Protein AF-A0A9E4NI29-F1 (afdb_monomer_lite)

Organism: NCBI:txid2792791

pLDDT: mean 93.08, std 8.43, range [46.38, 98.69]

Foldseek 3Di:
DADDQPLLCQLFDPGDDPLNVVLVVLPVVVPPDDPFLVLLSVLLSPQFLQFLCNVVSLVQSLLSLLVVGHDARSHDDDPPDDDPLLLLLVLLLVLLVCVLVVHQLVPSQGDNDPDGSSVLLVLLPDDDPLLSVLSVLLSLLSQLPNVPPVSVVPPSSDRDALFWDDDVRDTDGDPAGPPVCVVPRVSSLCQLLQWQFEDFVRHTAIARLSVLSNQLDSRGSCNVVSSSQSSNSSSVNRYDPHGHDGRLGPLLPRPCLVVLVQLLVQLCCLLVVDDDPDHHDVVSNVSSPHDDSSSSSSSSSSSVSSVSSSPPDPVSNVVNSNRDDPVSD

Radius of gyration: 21.68 Å; chains: 1; bounding box: 48×47×64 Å

Secondary structure (DSSP, 8-state):
--PPPPGGGTTT-SS--HHHHHHHHHHHHHPSPPHHHHHHHHHHHT--TTBTTHHHHHHHHHHHHHHT--SSTTTPPPTTPPPHHHHHHHHHHHHHHHHHTT--GGG---EETTEEHHHHHHTT-S--HHHHHHHHHHHHHHHHHTTTTGGGG-GGG----SSEEE-SS-EEE--S--GGGGGGHHHHHHHHT-EEEEEETTEEEEEEHHHHHHT--TTBTTHHHHHHHHHHHHTT--S-SS----SSTTGGG-TTHHHHHHHHHHHHHHHH----SS---HHHHHHH-S--HHHHHHHHHHHHHHHHHHS--HHHHHHHT----GGG-

Structure (mmCIF, N/CA/C/O backbone):
data_AF-A0A9E4NI29-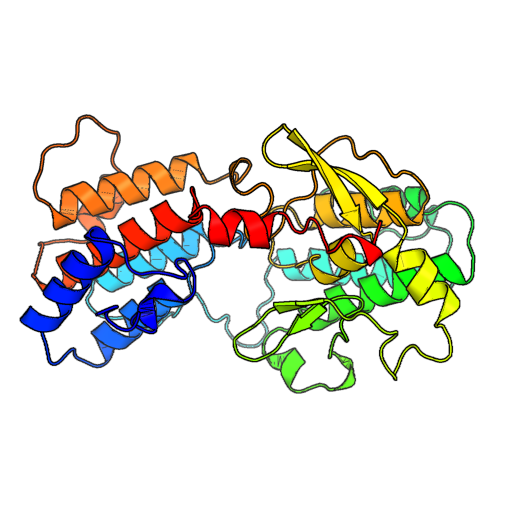F1
#
_entry.id   AF-A0A9E4NI29-F1
#
loop_
_atom_site.group_PDB
_atom_site.id
_atom_site.type_symbol
_atom_site.label_atom_id
_atom_site.label_alt_id
_atom_site.label_comp_id
_atom_site.label_asym_id
_atom_site.label_entity_id
_atom_site.label_seq_id
_atom_site.pdbx_PDB_ins_code
_atom_site.Cartn_x
_atom_site.Cartn_y
_atom_site.Cartn_z
_atom_site.occupancy
_atom_site.B_iso_or_equiv
_atom_site.auth_seq_id
_atom_site.auth_comp_id
_atom_site.auth_asym_id
_atom_site.auth_atom_id
_atom_site.pdbx_PDB_model_num
ATOM 1 N N . MET A 1 1 ? -17.760 -26.739 13.103 1.00 46.38 1 MET A N 1
ATOM 2 C CA . MET A 1 1 ? -18.452 -25.701 12.311 1.00 46.38 1 MET A CA 1
ATOM 3 C C . MET A 1 1 ? -17.567 -24.472 12.308 1.00 46.38 1 MET A C 1
ATOM 5 O O . MET A 1 1 ? -17.256 -23.981 13.384 1.00 46.38 1 MET A O 1
ATOM 9 N N . THR A 1 2 ? -17.091 -24.036 11.147 1.00 52.06 2 THR A N 1
ATOM 10 C CA . THR A 1 2 ? -16.365 -22.770 11.008 1.00 52.06 2 THR A CA 1
ATOM 11 C C . THR A 1 2 ? -17.380 -21.633 11.091 1.00 52.06 2 THR A C 1
ATOM 13 O O . THR A 1 2 ? -18.299 -21.549 10.280 1.00 52.06 2 THR A O 1
ATOM 16 N N . THR A 1 3 ? -17.279 -20.792 12.116 1.00 65.94 3 THR A N 1
ATOM 17 C CA . THR A 1 3 ? -18.053 -19.548 12.180 1.00 65.94 3 THR A CA 1
ATOM 18 C C . THR A 1 3 ? -17.617 -18.647 11.031 1.00 65.94 3 THR A C 1
ATOM 20 O O . THR A 1 3 ? -16.421 -18.428 10.844 1.00 65.94 3 THR A O 1
ATOM 23 N N . SER A 1 4 ? -18.574 -18.153 10.244 1.00 79.44 4 SER A N 1
ATOM 24 C CA . SER A 1 4 ? -18.277 -17.241 9.137 1.00 79.44 4 SER A CA 1
ATOM 25 C C . SER A 1 4 ? -17.560 -15.991 9.659 1.00 79.44 4 SER A C 1
ATOM 27 O O . SER A 1 4 ? -18.019 -15.364 10.617 1.00 79.44 4 SER A O 1
ATOM 29 N N . ARG A 1 5 ? -16.425 -15.640 9.043 1.00 85.00 5 ARG A N 1
ATOM 30 C CA . ARG A 1 5 ? -15.643 -14.444 9.378 1.00 85.00 5 ARG A CA 1
ATOM 31 C C . ARG A 1 5 ? -16.495 -13.202 9.118 1.00 85.00 5 ARG A C 1
ATOM 33 O O . ARG A 1 5 ? -16.914 -12.975 7.984 1.00 85.00 5 ARG A O 1
ATOM 40 N N . ARG A 1 6 ? -16.693 -12.352 10.132 1.00 91.06 6 ARG A N 1
ATOM 41 C CA . ARG A 1 6 ? -17.339 -11.044 9.930 1.00 91.06 6 ARG A CA 1
ATOM 42 C C . ARG A 1 6 ? -16.538 -10.204 8.936 1.00 91.06 6 ARG A C 1
ATOM 44 O O . ARG A 1 6 ? -15.305 -10.225 8.941 1.00 91.06 6 ARG A O 1
ATOM 51 N N . ILE A 1 7 ? -17.238 -9.411 8.120 1.00 91.38 7 ILE A N 1
ATOM 52 C CA . ILE A 1 7 ? -16.628 -8.523 7.109 1.00 91.38 7 ILE A CA 1
ATOM 53 C C . ILE A 1 7 ? -15.594 -7.560 7.713 1.00 91.38 7 ILE A C 1
ATOM 55 O O . ILE A 1 7 ? -14.657 -7.134 7.042 1.00 91.38 7 ILE A O 1
ATOM 59 N N . TRP A 1 8 ? -15.718 -7.288 9.009 1.00 93.62 8 TRP A N 1
ATOM 60 C CA . TRP A 1 8 ? -14.858 -6.410 9.783 1.00 93.62 8 TRP A CA 1
ATOM 61 C C . TRP A 1 8 ? -13.370 -6.777 9.832 1.00 93.62 8 TRP A C 1
ATOM 63 O O . TRP A 1 8 ? -12.555 -5.921 10.183 1.00 93.62 8 TRP A O 1
ATOM 73 N N . TRP A 1 9 ? -13.027 -8.026 9.513 1.00 95.56 9 TRP A N 1
ATOM 74 C CA . TRP A 1 9 ? -11.663 -8.560 9.577 1.00 95.56 9 TRP A CA 1
ATOM 75 C C . TRP A 1 9 ? -11.009 -8.731 8.201 1.00 95.56 9 TRP A C 1
ATOM 77 O O . TRP A 1 9 ? -9.879 -9.210 8.110 1.00 95.56 9 TRP A O 1
ATOM 87 N N . ARG A 1 10 ? -11.701 -8.336 7.122 1.00 91.00 10 ARG A N 1
ATOM 88 C CA . ARG A 1 10 ? -11.270 -8.569 5.732 1.00 91.00 10 ARG A CA 1
ATOM 89 C C . ARG A 1 10 ? -9.883 -8.016 5.395 1.00 91.00 10 ARG A C 1
ATOM 91 O O . ARG A 1 10 ? -9.215 -8.582 4.544 1.00 91.00 10 ARG A O 1
ATOM 98 N N . ASN A 1 11 ? -9.451 -6.945 6.061 1.00 92.19 11 ASN A N 1
ATOM 99 C CA . ASN A 1 11 ? -8.165 -6.294 5.811 1.00 92.19 11 ASN A CA 1
ATOM 100 C C . ASN A 1 11 ? -6.970 -6.956 6.512 1.00 92.19 11 ASN A C 1
ATOM 102 O O . ASN A 1 11 ? -5.838 -6.555 6.262 1.00 92.19 11 ASN A O 1
ATOM 106 N N . CYS A 1 12 ? -7.187 -7.899 7.434 1.00 92.94 12 CYS A N 1
ATOM 107 C CA . CYS A 1 12 ? -6.094 -8.404 8.274 1.00 92.94 12 CYS A CA 1
ATOM 108 C C . CYS A 1 12 ? -6.171 -9.887 8.661 1.00 92.94 12 CYS A C 1
ATOM 110 O O . CYS A 1 12 ? -5.218 -10.395 9.249 1.00 92.94 12 CYS A O 1
ATOM 112 N N . ALA A 1 13 ? -7.250 -10.603 8.340 1.00 93.31 13 ALA A N 1
ATOM 113 C CA . ALA A 1 13 ? -7.353 -12.035 8.616 1.00 93.31 13 ALA A CA 1
ATOM 114 C C . ALA A 1 13 ? -8.173 -12.748 7.545 1.00 93.31 13 ALA A C 1
ATOM 116 O O . ALA A 1 13 ? -9.257 -12.278 7.218 1.00 93.31 13 ALA A O 1
ATOM 117 N N . LEU A 1 14 ? -7.725 -13.908 7.058 1.00 89.44 14 LEU A N 1
ATOM 118 C CA . LEU A 1 14 ? -8.537 -14.792 6.203 1.00 89.44 14 LEU A CA 1
ATOM 119 C C . LEU A 1 14 ? -9.407 -15.754 7.020 1.00 89.44 14 LEU A C 1
ATOM 121 O O . LEU A 1 14 ? -10.499 -16.114 6.589 1.00 89.44 14 LEU A O 1
ATOM 125 N N . GLN A 1 15 ? -8.958 -16.111 8.223 1.00 91.62 15 GLN A N 1
ATOM 126 C CA . GLN A 1 15 ? -9.634 -17.036 9.131 1.00 91.62 15 GLN A CA 1
ATOM 127 C C . GLN A 1 15 ? -9.868 -16.394 10.503 1.00 91.62 15 GLN A C 1
ATOM 129 O O . GLN A 1 15 ? -9.139 -15.493 10.917 1.00 91.62 15 GLN A O 1
ATOM 134 N N . THR A 1 16 ? -10.890 -16.856 11.224 1.00 92.62 16 THR A N 1
ATOM 135 C CA . THR A 1 16 ? -11.171 -16.416 12.599 1.00 92.62 16 THR A CA 1
ATOM 136 C C . THR A 1 16 ? -10.360 -17.232 13.600 1.00 92.62 16 THR A C 1
ATOM 138 O O . THR A 1 16 ? -10.529 -18.450 13.670 1.00 92.62 16 THR A O 1
ATOM 141 N N . ASP A 1 17 ? -9.537 -16.570 14.412 1.00 94.88 17 ASP A N 1
ATOM 142 C CA . ASP A 1 17 ? -8.910 -17.181 15.587 1.00 94.88 17 ASP A CA 1
ATOM 143 C C . ASP A 1 17 ? -9.759 -16.985 16.860 1.00 94.88 17 ASP A C 1
ATOM 145 O O . ASP A 1 17 ? -10.797 -16.317 16.852 1.00 94.88 17 ASP A O 1
ATOM 149 N N . SER A 1 18 ? -9.332 -17.588 17.973 1.00 96.44 18 SER A N 1
ATOM 150 C CA . SER A 1 18 ? -10.055 -17.514 19.251 1.00 96.44 18 SER A CA 1
ATOM 151 C C . SER A 1 18 ? -10.163 -16.091 19.811 1.00 96.44 18 SER A C 1
ATOM 153 O O . SER A 1 18 ? -11.136 -15.767 20.493 1.00 96.44 18 SER A O 1
ATOM 155 N N . GLU A 1 19 ? -9.195 -15.225 19.512 1.00 96.88 19 GLU A N 1
ATOM 156 C CA . GLU A 1 19 ? -9.210 -13.828 19.935 1.00 96.88 19 GLU A CA 1
ATOM 157 C C . GLU A 1 19 ? -10.223 -13.019 19.118 1.00 96.88 19 GLU A C 1
ATOM 159 O O . GLU A 1 19 ? -10.999 -12.264 19.699 1.00 96.88 19 GLU A O 1
ATOM 164 N N . ILE A 1 20 ? -10.286 -13.232 17.798 1.00 97.38 20 ILE A N 1
ATOM 165 C CA . ILE A 1 20 ? -11.317 -12.658 16.924 1.00 97.38 20 ILE A CA 1
ATOM 166 C C . ILE A 1 20 ? -12.713 -13.067 17.407 1.00 97.38 20 ILE A C 1
ATOM 168 O O . ILE A 1 20 ? -13.566 -12.202 17.574 1.00 97.38 20 ILE A O 1
ATOM 172 N N . ILE A 1 21 ? -12.930 -14.350 17.717 1.00 96.94 21 ILE A N 1
ATOM 173 C CA . ILE A 1 21 ? -14.218 -14.843 18.240 1.00 96.94 21 ILE A CA 1
ATOM 174 C C . ILE A 1 21 ? -14.584 -14.146 19.560 1.00 96.94 21 ILE A C 1
ATOM 176 O O . ILE A 1 21 ? -15.736 -13.771 19.773 1.00 96.94 21 ILE A O 1
ATOM 180 N N . SER A 1 22 ? -13.607 -13.935 20.447 1.00 97.25 22 SER A N 1
ATOM 181 C CA . SER A 1 22 ? -13.822 -13.220 21.711 1.00 97.25 22 SER A CA 1
ATOM 182 C C . SER A 1 22 ? -14.231 -11.758 21.489 1.00 97.25 22 SER A C 1
ATOM 184 O O . SER A 1 22 ? -15.161 -11.272 22.141 1.00 97.25 22 SER A O 1
ATOM 186 N N . ILE A 1 23 ? -13.576 -11.069 20.546 1.00 97.62 23 ILE A N 1
ATOM 187 C CA . ILE A 1 23 ? -13.885 -9.679 20.176 1.00 97.62 23 ILE A CA 1
ATOM 188 C C . ILE A 1 23 ? -15.263 -9.587 19.510 1.00 97.62 23 ILE A C 1
ATOM 190 O O . ILE A 1 23 ? -16.043 -8.704 19.864 1.00 97.62 23 ILE A O 1
ATOM 194 N N . ASP A 1 24 ? -15.604 -10.511 18.614 1.00 97.25 24 ASP A N 1
ATOM 195 C CA . ASP A 1 24 ? -16.935 -10.601 18.002 1.00 97.25 24 ASP A CA 1
ATOM 196 C C . ASP A 1 24 ? -18.016 -10.828 19.077 1.00 97.25 24 ASP A C 1
ATOM 198 O O . ASP A 1 24 ? -19.060 -10.179 19.069 1.00 97.25 24 ASP A O 1
ATOM 202 N N . GLY A 1 25 ? -17.729 -11.640 20.099 1.00 97.06 25 GLY A N 1
ATOM 203 C CA . GLY A 1 25 ? -18.610 -11.793 21.258 1.00 97.06 25 GLY A CA 1
ATOM 204 C C . GLY A 1 25 ? -18.764 -10.519 22.105 1.00 97.06 25 GLY A C 1
ATOM 205 O O . GLY A 1 25 ? -19.753 -10.380 22.826 1.00 97.06 25 GLY A O 1
ATOM 206 N N . MET A 1 26 ? -17.817 -9.570 22.055 1.00 98.00 26 MET A N 1
ATOM 207 C CA . MET A 1 26 ? -18.010 -8.243 22.659 1.00 98.00 26 MET A CA 1
ATOM 208 C C . MET A 1 26 ? -19.024 -7.412 21.870 1.00 98.00 26 MET A C 1
ATOM 210 O O . MET A 1 26 ? -19.820 -6.727 22.507 1.00 98.00 26 MET A O 1
ATOM 214 N N . GLU A 1 27 ? -19.010 -7.493 20.534 1.00 96.88 27 GLU A N 1
ATOM 215 C CA . GLU A 1 27 ? -19.993 -6.842 19.654 1.00 96.88 27 GLU A CA 1
ATOM 216 C C . GLU A 1 27 ? -21.407 -7.356 19.946 1.00 96.88 27 GLU A C 1
ATOM 218 O O . GLU A 1 27 ? -22.328 -6.565 20.140 1.00 96.88 27 GLU A O 1
ATOM 223 N N . ASP A 1 28 ? -21.567 -8.675 20.078 1.00 97.25 28 ASP A N 1
ATOM 224 C CA . ASP A 1 28 ? -22.873 -9.300 20.327 1.00 97.25 28 ASP A CA 1
ATOM 225 C C . ASP A 1 28 ? -23.515 -8.821 21.633 1.00 97.25 28 ASP A C 1
ATOM 227 O O . ASP A 1 28 ? -24.727 -8.637 21.713 1.00 97.25 28 ASP A O 1
ATOM 231 N N . ARG A 1 29 ? -22.699 -8.551 22.660 1.00 98.12 29 ARG A N 1
ATOM 232 C CA . ARG A 1 29 ? -23.167 -8.042 23.960 1.00 98.12 29 ARG A CA 1
ATOM 233 C C . ARG A 1 29 ? -23.594 -6.576 23.940 1.00 98.12 29 ARG A C 1
ATOM 235 O O . ARG A 1 29 ? -24.279 -6.146 24.864 1.00 98.12 29 ARG A O 1
ATOM 242 N N . ILE A 1 30 ? -23.149 -5.803 22.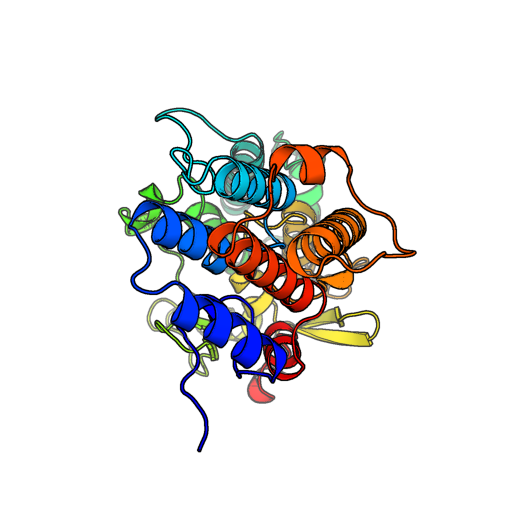953 1.00 97.31 30 ILE A N 1
ATOM 243 C CA . ILE A 1 30 ? -23.481 -4.376 22.818 1.00 97.31 30 ILE A CA 1
ATOM 244 C C . ILE A 1 30 ? -24.466 -4.113 21.675 1.00 97.31 30 ILE A C 1
ATOM 246 O O . ILE A 1 30 ? -24.804 -2.958 21.427 1.00 97.31 30 ILE A O 1
ATOM 250 N N . ALA A 1 31 ? -24.898 -5.159 20.968 1.00 94.56 31 ALA A N 1
ATOM 251 C CA . ALA A 1 31 ? -25.833 -5.045 19.866 1.00 94.56 31 ALA A CA 1
ATOM 252 C C . ALA A 1 31 ? -27.220 -4.554 20.345 1.00 94.56 31 ALA A C 1
ATOM 254 O O . ALA A 1 31 ? -27.653 -4.908 21.445 1.00 94.56 31 ALA A O 1
ATOM 255 N N . PRO A 1 32 ? -27.950 -3.779 19.517 1.00 96.12 32 PRO A N 1
ATOM 256 C CA . PRO A 1 32 ? -27.549 -3.280 18.199 1.00 96.12 32 PRO A CA 1
ATOM 257 C C . PRO A 1 32 ? -26.523 -2.136 18.286 1.00 96.12 32 PRO A C 1
ATOM 259 O O . PRO A 1 32 ? -26.617 -1.262 19.146 1.00 96.12 32 PRO A O 1
ATOM 262 N N . ILE A 1 33 ? -25.560 -2.107 17.358 1.00 95.50 33 ILE A N 1
ATOM 263 C CA . ILE A 1 33 ? -24.590 -1.006 17.277 1.00 95.50 33 ILE A CA 1
ATOM 264 C C . ILE A 1 33 ? -25.185 0.199 16.537 1.00 95.50 33 ILE A C 1
ATOM 266 O O . ILE A 1 33 ? -25.834 0.065 15.502 1.00 95.50 33 ILE A O 1
ATOM 270 N N . GLY A 1 34 ? -24.958 1.401 17.070 1.00 96.81 34 GLY A N 1
ATOM 271 C CA . GLY A 1 34 ? -25.406 2.645 16.441 1.00 96.81 34 GLY A CA 1
ATOM 272 C C . GLY A 1 34 ? -24.588 3.022 15.199 1.00 96.81 34 GLY A C 1
ATOM 273 O O . GLY A 1 34 ? -23.451 2.582 15.022 1.00 96.81 34 GLY A O 1
ATOM 274 N N . ALA A 1 35 ? -25.131 3.913 14.364 1.00 96.25 35 ALA A N 1
ATOM 275 C CA . ALA A 1 35 ? -24.504 4.324 13.102 1.00 96.25 35 ALA A CA 1
ATOM 276 C C . ALA A 1 35 ? -23.081 4.892 13.273 1.00 96.25 35 ALA A C 1
ATOM 278 O O . ALA A 1 35 ? -22.182 4.545 12.510 1.00 96.25 35 ALA A O 1
ATOM 279 N N . ASN A 1 36 ? -22.844 5.725 14.293 1.00 96.94 36 ASN A N 1
ATOM 280 C CA . ASN A 1 36 ? -21.510 6.279 14.563 1.00 96.94 36 ASN A CA 1
ATOM 281 C C . ASN A 1 36 ? -20.497 5.190 14.933 1.00 96.94 36 ASN A C 1
ATOM 283 O O . ASN A 1 36 ? -19.369 5.197 14.449 1.00 96.94 36 ASN A O 1
ATOM 287 N N . VAL A 1 37 ? -20.923 4.216 15.734 1.00 97.06 37 VAL A N 1
ATOM 288 C CA . VAL A 1 37 ? -20.100 3.076 16.142 1.00 97.06 37 VAL A CA 1
ATOM 289 C C . VAL A 1 37 ? -19.746 2.203 14.931 1.00 97.06 37 VAL A C 1
ATOM 291 O O . VAL A 1 37 ? -18.582 1.842 14.760 1.00 97.06 37 VAL A O 1
ATOM 294 N N . SER A 1 38 ? -20.716 1.947 14.046 1.00 96.31 38 SER A N 1
ATOM 295 C CA . SER A 1 38 ? -20.487 1.239 12.779 1.00 96.31 38 SER A CA 1
ATOM 296 C C . SER A 1 38 ? -19.479 1.969 11.885 1.00 96.31 38 SER A C 1
ATOM 298 O O . SER A 1 38 ? -18.565 1.336 11.365 1.00 96.31 38 SER A O 1
ATOM 300 N N . LYS A 1 39 ? -19.585 3.300 11.750 1.00 96.38 39 LYS A N 1
ATOM 301 C CA . LYS A 1 39 ? -18.620 4.109 10.982 1.00 96.38 39 LYS A CA 1
ATOM 302 C C . LYS A 1 39 ? -17.204 3.990 11.541 1.00 96.38 39 LYS A C 1
ATOM 304 O O . LYS A 1 39 ? -16.256 3.842 10.782 1.00 96.38 39 LYS A O 1
ATOM 309 N N . ILE A 1 40 ? -17.035 4.025 12.864 1.00 97.38 40 ILE A N 1
ATOM 310 C CA . ILE A 1 40 ? -15.710 3.851 13.482 1.00 97.38 40 ILE A CA 1
ATOM 311 C C . ILE A 1 40 ? -15.173 2.444 13.204 1.00 97.38 40 ILE A C 1
ATOM 313 O O . ILE A 1 40 ? -13.998 2.290 12.865 1.00 97.38 40 ILE A O 1
ATOM 317 N N . ARG A 1 41 ? -16.026 1.414 13.294 1.00 97.06 41 ARG A N 1
ATOM 318 C CA . ARG A 1 41 ? -15.620 0.038 12.982 1.00 97.06 41 ARG A CA 1
ATOM 319 C C . ARG A 1 41 ? -15.197 -0.125 11.524 1.00 97.06 41 ARG A C 1
ATOM 321 O O . ARG A 1 41 ? -14.232 -0.847 11.260 1.00 97.06 41 ARG A O 1
ATOM 328 N N . GLU A 1 42 ? -15.866 0.573 10.613 1.00 96.12 42 GLU A N 1
ATOM 329 C CA . GLU A 1 42 ? -15.512 0.625 9.197 1.00 96.12 42 GLU A CA 1
ATOM 330 C C . GLU A 1 42 ? -14.119 1.239 8.983 1.00 96.12 42 GLU A C 1
ATOM 332 O O . GLU A 1 42 ? -13.309 0.659 8.259 1.00 96.12 42 GLU A O 1
ATOM 337 N N . LEU A 1 43 ? -13.781 2.333 9.683 1.00 96.25 43 LEU A N 1
ATOM 338 C CA . LEU A 1 43 ? -12.428 2.911 9.634 1.00 96.25 43 LEU A CA 1
ATOM 339 C C . LEU A 1 43 ? -11.352 1.905 10.051 1.00 96.25 43 LEU A C 1
ATOM 341 O O . LEU A 1 43 ? -10.316 1.820 9.399 1.00 96.25 43 LEU A O 1
ATOM 345 N N . ILE A 1 44 ? -11.609 1.113 11.097 1.00 97.44 44 ILE A N 1
ATOM 346 C CA . ILE A 1 44 ? -10.697 0.042 11.526 1.00 97.44 44 ILE A CA 1
ATOM 347 C C . ILE A 1 44 ? -10.557 -1.018 10.421 1.00 97.44 44 ILE A C 1
ATOM 349 O O . ILE A 1 44 ? -9.449 -1.460 10.124 1.00 97.44 44 ILE A O 1
ATOM 353 N N . SER A 1 45 ? -11.665 -1.407 9.782 1.00 95.75 45 SER A N 1
ATOM 354 C CA . SER A 1 45 ? -11.667 -2.430 8.724 1.00 95.75 45 SER A CA 1
ATOM 355 C C . SER A 1 45 ? -11.032 -1.985 7.402 1.00 95.75 45 SER A C 1
ATOM 357 O O . SER A 1 45 ? -10.760 -2.830 6.558 1.00 95.75 45 SER A O 1
ATOM 359 N N . ASN A 1 46 ? -10.794 -0.684 7.225 1.00 94.75 46 ASN A N 1
ATOM 360 C CA . ASN A 1 46 ? -10.133 -0.105 6.052 1.00 94.75 46 ASN A CA 1
ATOM 361 C C . ASN A 1 46 ? -8.723 0.423 6.382 1.00 94.75 46 ASN A C 1
ATOM 363 O O . ASN A 1 46 ? -8.100 1.083 5.555 1.00 94.75 46 ASN A O 1
ATOM 367 N N . LEU A 1 47 ? -8.219 0.183 7.599 1.00 95.62 47 LEU A N 1
ATOM 368 C CA . LEU A 1 47 ? -6.862 0.564 7.975 1.00 95.62 47 LEU A CA 1
ATOM 369 C C . LEU A 1 47 ? -5.847 -0.267 7.181 1.00 95.62 47 LEU A C 1
ATOM 371 O O . LEU A 1 47 ? -5.960 -1.491 7.153 1.00 95.62 47 LEU A O 1
ATOM 375 N N . GLU A 1 48 ? -4.823 0.392 6.639 1.00 94.69 48 GLU A N 1
ATOM 376 C CA . GLU A 1 48 ? -3.668 -0.231 5.981 1.00 94.69 48 GLU A CA 1
ATOM 377 C C . GLU A 1 48 ? -2.369 0.395 6.509 1.00 94.69 48 GLU A C 1
ATOM 379 O O . GLU A 1 48 ? -2.066 1.562 6.248 1.00 94.69 48 GLU A O 1
ATOM 384 N N . LEU A 1 49 ? -1.577 -0.371 7.264 1.00 95.81 49 LEU A N 1
ATOM 385 C CA . LEU A 1 49 ? -0.359 0.127 7.909 1.00 95.81 49 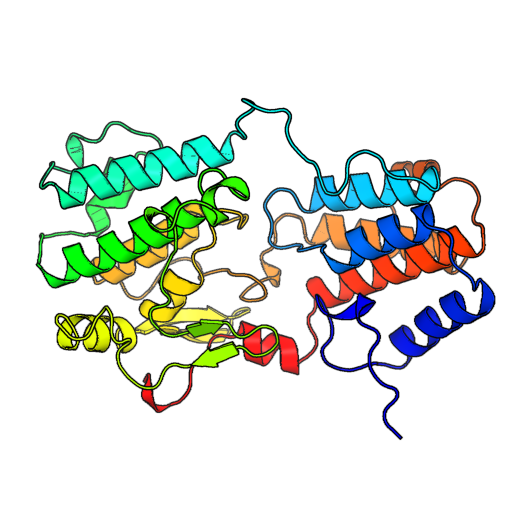LEU A CA 1
ATOM 386 C C . LEU A 1 49 ? 0.775 0.440 6.925 1.00 95.81 49 LEU A C 1
ATOM 388 O O . LEU A 1 49 ? 1.684 1.191 7.266 1.00 95.81 49 LEU A O 1
ATOM 392 N N . CYS A 1 50 ? 0.720 -0.089 5.703 1.00 93.62 50 CYS A N 1
ATOM 393 C CA . CYS A 1 50 ? 1.681 0.212 4.644 1.00 93.62 50 CYS A CA 1
ATOM 394 C C . CYS A 1 50 ? 1.469 1.596 3.999 1.00 93.62 50 CYS A C 1
ATOM 396 O O . CYS A 1 50 ? 2.311 2.060 3.226 1.00 93.62 50 CYS A O 1
ATOM 398 N N . HIS A 1 51 ? 0.371 2.285 4.312 1.00 93.06 51 HIS A N 1
ATOM 399 C CA . HIS A 1 51 ? 0.119 3.626 3.804 1.00 93.06 51 HIS A CA 1
ATOM 400 C C . HIS A 1 51 ? 1.019 4.656 4.503 1.00 93.06 51 HIS A C 1
ATOM 402 O O . HIS A 1 51 ? 1.137 4.670 5.729 1.00 93.06 51 HIS A O 1
ATOM 408 N N . HIS A 1 52 ? 1.550 5.636 3.767 1.00 91.75 52 HIS A N 1
ATOM 409 C CA . HIS A 1 52 ? 2.371 6.734 4.321 1.00 91.75 52 HIS A CA 1
ATOM 410 C C . HIS A 1 52 ? 1.659 7.637 5.359 1.00 91.75 52 HIS A C 1
ATOM 412 O O . HIS A 1 52 ? 2.256 8.567 5.891 1.00 91.75 52 HIS A O 1
ATOM 418 N N . LYS A 1 53 ? 0.373 7.388 5.642 1.00 93.19 53 LYS A N 1
ATOM 419 C CA . LYS A 1 53 ? -0.461 8.122 6.617 1.00 93.19 53 LYS A CA 1
ATOM 420 C C . LYS A 1 53 ? -0.950 7.236 7.757 1.00 93.19 53 LYS A C 1
ATOM 422 O O . LYS A 1 53 ? -1.739 7.707 8.569 1.00 93.19 53 LYS A O 1
ATOM 427 N N . ALA A 1 54 ? -0.507 5.982 7.821 1.00 94.88 54 ALA A N 1
ATOM 428 C CA . ALA A 1 54 ? -1.024 4.997 8.760 1.00 94.88 54 ALA A CA 1
ATOM 429 C C . ALA A 1 54 ? -1.005 5.486 10.219 1.00 94.88 54 ALA A C 1
ATOM 431 O O . ALA A 1 54 ? -2.011 5.353 10.907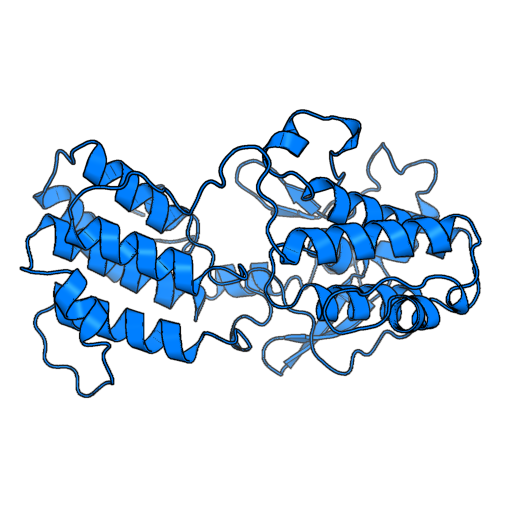 1.00 94.88 54 ALA A O 1
ATOM 432 N N . ASP A 1 55 ? 0.067 6.148 10.668 1.00 96.06 55 ASP A N 1
ATOM 433 C CA . ASP A 1 55 ? 0.128 6.711 12.027 1.00 96.06 55 ASP A CA 1
ATOM 434 C C . ASP A 1 55 ? -0.968 7.765 12.270 1.00 96.06 55 ASP A C 1
ATOM 436 O O . ASP A 1 55 ? -1.707 7.706 13.256 1.00 96.06 55 ASP A O 1
ATOM 440 N N . ARG A 1 56 ? -1.178 8.677 11.309 1.00 94.88 56 ARG A N 1
ATOM 441 C CA . ARG A 1 56 ? -2.255 9.673 11.391 1.00 94.88 56 ARG A CA 1
ATOM 442 C C . ARG A 1 56 ? -3.643 9.033 11.342 1.00 94.88 56 ARG A C 1
ATOM 444 O O . ARG A 1 56 ? -4.555 9.509 12.014 1.00 94.88 56 ARG A O 1
ATOM 451 N N . TRP A 1 57 ? -3.819 7.982 10.548 1.00 95.88 57 TRP A N 1
ATOM 452 C CA . TRP A 1 57 ? -5.071 7.230 10.471 1.00 95.88 57 TRP A CA 1
ATOM 453 C C . TRP A 1 57 ? -5.402 6.557 11.794 1.00 95.88 57 TRP A C 1
ATOM 455 O O . TRP A 1 57 ? -6.510 6.726 12.295 1.00 95.88 57 TRP A O 1
ATOM 465 N N . VAL A 1 58 ? -4.429 5.879 12.400 1.00 97.19 58 VAL A N 1
ATOM 466 C CA . VAL A 1 58 ? -4.580 5.265 13.720 1.00 97.19 58 VAL A CA 1
ATOM 467 C C . VAL A 1 58 ? -4.920 6.319 14.770 1.00 97.19 58 VAL A C 1
ATOM 469 O O . VAL A 1 58 ? -5.875 6.128 15.518 1.00 97.19 58 VAL A O 1
ATOM 472 N N . TYR A 1 59 ? -4.236 7.467 14.769 1.00 96.75 59 TYR A N 1
ATOM 473 C CA . TYR A 1 59 ? -4.574 8.582 15.657 1.00 96.75 59 TYR A CA 1
ATOM 474 C C . TYR A 1 59 ? -6.032 9.043 15.487 1.00 96.75 59 TYR A C 1
ATOM 476 O O . TYR A 1 59 ? -6.760 9.162 16.469 1.00 96.75 59 TYR A O 1
ATOM 484 N N . ASN A 1 60 ? -6.488 9.256 14.247 1.00 96.12 60 ASN A N 1
ATOM 485 C CA . ASN A 1 60 ? -7.867 9.671 13.970 1.00 96.12 60 ASN A CA 1
ATOM 486 C C . ASN A 1 60 ? -8.893 8.613 14.421 1.00 96.12 60 ASN A C 1
ATOM 488 O O . ASN A 1 60 ? -9.972 8.968 14.893 1.00 96.12 60 ASN A O 1
ATOM 492 N N . ILE A 1 61 ? -8.580 7.319 14.275 1.00 97.62 61 ILE A N 1
ATOM 493 C CA . ILE A 1 61 ? -9.449 6.239 14.761 1.00 97.62 61 ILE A CA 1
ATOM 494 C C . ILE A 1 61 ? -9.513 6.274 16.292 1.00 97.62 61 ILE A C 1
ATOM 496 O O . ILE A 1 61 ? -10.602 6.167 16.848 1.00 97.62 61 ILE A O 1
ATOM 500 N N . VAL A 1 62 ? -8.386 6.468 16.983 1.00 98.06 62 VAL A N 1
ATOM 501 C CA . VAL A 1 62 ? -8.358 6.589 18.450 1.00 98.06 62 VAL A CA 1
ATOM 502 C C . VAL A 1 62 ? -9.152 7.811 18.926 1.00 98.06 62 VAL A C 1
ATOM 504 O O . VAL A 1 62 ? -9.957 7.673 19.846 1.00 98.06 62 VAL A O 1
ATOM 507 N N . GLU A 1 63 ? -9.004 8.967 18.267 1.00 96.94 63 GLU A N 1
ATOM 508 C CA . GLU A 1 63 ? -9.821 10.171 18.514 1.00 96.94 63 GLU A CA 1
ATOM 509 C C . GLU A 1 63 ? -11.317 9.845 18.392 1.00 96.94 63 GLU A C 1
ATOM 511 O O . GLU A 1 63 ? -12.097 10.159 19.291 1.00 96.94 63 GLU A O 1
ATOM 516 N N . ALA A 1 64 ? -11.707 9.144 17.324 1.00 97.19 64 ALA A N 1
ATOM 517 C CA . ALA A 1 64 ? -13.095 8.770 17.082 1.00 97.19 64 ALA A CA 1
ATOM 518 C C . ALA A 1 64 ? -13.648 7.766 18.108 1.00 97.19 64 ALA A C 1
ATOM 520 O O . ALA A 1 64 ? -14.805 7.862 18.514 1.00 97.19 64 ALA A O 1
ATOM 521 N N . ILE A 1 65 ? -12.830 6.813 18.571 1.00 98.12 65 ILE A N 1
ATOM 522 C CA . ILE A 1 65 ? -13.199 5.924 19.683 1.00 98.12 65 ILE A CA 1
ATOM 523 C C . ILE A 1 65 ? -13.408 6.750 20.959 1.00 98.12 65 ILE A C 1
ATOM 525 O O . ILE A 1 65 ? -14.374 6.522 21.687 1.00 98.12 65 ILE A O 1
ATOM 529 N N . GLY A 1 66 ? -12.523 7.713 21.225 1.00 97.94 66 GLY A N 1
ATOM 530 C CA . GLY A 1 66 ? -12.581 8.606 22.380 1.00 97.94 66 GLY A CA 1
ATOM 531 C C . GLY A 1 66 ? -13.842 9.471 22.426 1.00 97.94 66 GLY A C 1
ATOM 532 O O . GLY A 1 66 ? -14.507 9.527 23.466 1.00 97.94 66 GLY A O 1
ATOM 533 N N . SER A 1 67 ? -14.211 10.092 21.307 1.00 97.31 67 SER A N 1
ATOM 534 C CA . SER A 1 67 ? -15.416 10.927 21.191 1.00 97.31 67 SER A CA 1
ATOM 535 C C . SER A 1 67 ? -16.708 10.113 21.046 1.00 97.31 67 SER A C 1
ATOM 537 O O . SER A 1 67 ? -17.771 10.575 21.454 1.00 97.31 67 SER A O 1
ATOM 539 N N . GLY A 1 68 ? -16.629 8.896 20.495 1.00 97.12 68 GLY A N 1
ATOM 540 C CA . GLY A 1 68 ? -17.788 8.080 20.125 1.00 97.12 68 GLY A CA 1
ATOM 541 C C . GLY A 1 68 ? -18.382 8.421 18.751 1.00 97.12 68 GLY A C 1
ATOM 542 O O . GLY A 1 68 ? -19.430 7.882 18.392 1.00 97.12 68 GLY A O 1
ATOM 543 N N . GLU A 1 69 ? -17.729 9.286 17.970 1.00 96.00 69 GLU A N 1
ATOM 544 C CA . GLU A 1 69 ? -18.161 9.689 16.630 1.00 96.00 69 GLU A CA 1
ATOM 545 C C . GLU A 1 69 ? -16.987 10.055 15.710 1.00 96.00 69 GLU A C 1
ATOM 547 O O . GLU A 1 69 ? -15.883 10.356 16.154 1.00 96.00 69 GLU A O 1
ATOM 552 N N . THR A 1 70 ? -17.219 10.055 14.395 1.00 91.88 70 THR A N 1
ATOM 553 C CA . THR A 1 70 ? -16.223 10.491 13.408 1.00 91.88 70 THR A CA 1
ATOM 554 C C . THR A 1 70 ? -16.862 11.338 12.317 1.00 91.88 70 THR A C 1
ATOM 556 O O . THR A 1 70 ? -17.862 10.945 11.716 1.00 91.88 70 THR A O 1
ATOM 559 N N . ALA A 1 71 ? -16.255 12.494 12.044 1.00 82.94 71 ALA A N 1
ATOM 560 C CA . ALA A 1 71 ? -16.602 13.361 10.916 1.00 82.94 71 ALA A CA 1
ATOM 561 C C . ALA A 1 71 ? -15.542 13.339 9.799 1.00 82.94 71 ALA A C 1
ATOM 563 O O . ALA A 1 71 ? -15.803 13.791 8.690 1.00 82.94 71 ALA A O 1
ATOM 564 N N . LYS A 1 72 ? -14.330 12.841 10.087 1.00 73.50 72 LYS A N 1
ATOM 565 C CA . LYS A 1 72 ? -13.144 13.019 9.229 1.00 73.50 72 LYS A CA 1
ATOM 566 C C . LYS A 1 72 ? -12.805 11.788 8.379 1.00 73.50 72 LYS A C 1
ATOM 568 O O . LYS A 1 72 ? -11.956 11.884 7.493 1.00 73.50 72 LYS A O 1
ATOM 573 N N . GLY A 1 73 ? -13.430 10.636 8.641 1.00 82.81 73 GLY A N 1
ATOM 574 C CA . GLY A 1 73 ? -13.030 9.356 8.047 1.00 82.81 73 GLY A CA 1
ATOM 575 C C . GLY A 1 73 ? -11.538 9.054 8.273 1.00 82.81 73 GLY A C 1
ATOM 576 O O . GLY A 1 73 ? -10.940 9.546 9.231 1.00 82.81 73 GLY A O 1
ATOM 577 N N . LEU A 1 74 ? -10.891 8.329 7.350 1.00 77.88 74 LEU A N 1
ATOM 578 C CA . LEU A 1 74 ? -9.418 8.217 7.303 1.00 77.88 74 LEU A CA 1
ATOM 579 C C . LEU A 1 74 ? -8.751 9.500 6.748 1.00 77.88 74 LEU A C 1
ATOM 581 O O . LEU A 1 74 ? -7.561 9.532 6.452 1.00 77.88 74 LEU A O 1
ATOM 585 N N . GLY A 1 75 ? -9.497 10.601 6.642 1.00 71.38 75 GLY A N 1
ATOM 586 C CA . GLY A 1 75 ? -9.046 11.877 6.107 1.00 71.38 75 GLY A CA 1
ATOM 587 C C . GLY A 1 75 ? -9.450 12.054 4.648 1.00 71.38 75 GLY A C 1
ATOM 588 O O . GLY A 1 75 ? -8.737 11.630 3.740 1.00 71.38 75 GLY A O 1
ATOM 589 N N . SER A 1 76 ? -10.559 12.754 4.418 1.00 67.19 76 SER A N 1
ATOM 590 C CA . SER A 1 76 ? -10.849 13.383 3.127 1.00 67.19 76 SER A CA 1
ATOM 591 C C . SER A 1 76 ? -10.196 14.762 3.074 1.00 67.19 76 SER A C 1
ATOM 593 O O . SER A 1 76 ? -10.260 15.526 4.038 1.00 67.19 76 SER A O 1
ATOM 595 N N . ARG A 1 77 ? -9.566 15.097 1.949 1.00 71.75 77 ARG A N 1
ATOM 596 C CA . ARG A 1 77 ? -9.070 16.454 1.698 1.00 71.75 77 ARG A CA 1
ATOM 597 C C . ARG A 1 77 ? -10.190 17.317 1.132 1.00 71.75 77 ARG A C 1
ATOM 599 O O . ARG A 1 77 ? -11.042 16.812 0.401 1.00 71.75 77 ARG A O 1
ATOM 606 N N . SER A 1 78 ? -10.176 18.608 1.451 1.00 77.88 78 SER A N 1
ATOM 607 C CA . SER A 1 78 ? -11.083 19.554 0.801 1.00 77.88 78 SER A CA 1
ATOM 608 C C . SER A 1 78 ? -10.791 19.605 -0.705 1.00 77.88 78 SER A C 1
ATOM 610 O O . SER A 1 78 ? -9.633 19.430 -1.103 1.00 77.88 78 SER A O 1
ATOM 612 N N . PRO A 1 79 ? -11.800 19.856 -1.559 1.00 77.50 79 PRO A N 1
ATOM 613 C CA . PRO A 1 79 ? -11.582 20.033 -2.991 1.00 77.50 79 PRO A CA 1
ATOM 614 C C . PRO A 1 79 ? -10.453 21.039 -3.274 1.00 77.50 79 PRO A C 1
ATOM 616 O O . PRO A 1 79 ? -10.428 22.119 -2.690 1.00 77.50 79 PRO A O 1
ATOM 619 N N . GLY A 1 80 ? -9.511 20.671 -4.147 1.00 79.06 80 GLY A N 1
ATOM 620 C CA . GLY A 1 80 ? -8.364 21.510 -4.524 1.00 79.06 80 GLY A CA 1
ATOM 621 C C . GLY A 1 80 ? -7.130 21.404 -3.615 1.00 79.06 80 GLY A C 1
ATOM 622 O O . GLY A 1 80 ? -6.101 21.991 -3.935 1.00 79.06 80 GLY A O 1
ATOM 623 N N . GLN A 1 81 ? -7.183 20.654 -2.508 1.00 81.31 81 GLN A N 1
ATOM 624 C CA . GLN A 1 81 ? -5.999 20.423 -1.673 1.00 81.31 81 GLN A CA 1
ATOM 625 C C . GLN A 1 81 ? -5.169 19.225 -2.152 1.00 81.31 81 GLN A C 1
ATOM 627 O O . GLN A 1 81 ? -5.653 18.091 -2.224 1.00 81.31 81 GLN A O 1
ATOM 632 N N . HIS A 1 82 ? -3.875 19.461 -2.363 1.00 82.19 82 HIS A N 1
ATOM 633 C CA . HIS A 1 82 ? -2.900 18.438 -2.740 1.00 82.19 82 HIS A CA 1
ATOM 634 C C . HIS A 1 82 ? -2.076 17.978 -1.539 1.00 82.19 82 HIS A C 1
ATOM 636 O O . HIS A 1 82 ? -1.703 18.768 -0.673 1.00 82.19 82 HIS A O 1
ATOM 642 N N . HIS A 1 83 ? -1.805 16.676 -1.470 1.00 84.81 83 HIS A N 1
ATOM 643 C CA . HIS A 1 83 ? -0.867 16.129 -0.497 1.00 84.81 83 HIS A CA 1
ATOM 644 C C . HIS A 1 83 ? 0.545 16.220 -1.078 1.00 84.81 83 HIS A C 1
ATOM 646 O O . HIS A 1 83 ? 0.697 15.919 -2.259 1.00 84.81 83 HIS A O 1
ATOM 652 N N . PRO A 1 84 ? 1.588 16.534 -0.291 1.00 89.69 84 PRO A N 1
ATOM 653 C CA . PRO A 1 84 ? 2.958 16.601 -0.808 1.00 89.69 84 PRO A CA 1
ATOM 654 C C . PRO A 1 84 ? 3.410 15.333 -1.554 1.00 89.69 84 PRO A C 1
ATOM 656 O O . PRO A 1 84 ? 4.128 15.417 -2.545 1.00 89.69 84 PRO A O 1
ATOM 659 N N . SER A 1 85 ? 2.936 14.151 -1.140 1.00 91.25 85 SER A N 1
ATOM 660 C CA . SER A 1 85 ? 3.208 12.897 -1.865 1.00 91.25 85 SER A CA 1
ATOM 661 C C . SER A 1 85 ? 2.627 12.874 -3.282 1.00 91.25 85 SER A C 1
ATOM 663 O O . SER A 1 85 ? 3.231 12.268 -4.153 1.00 91.25 85 SER A O 1
ATOM 665 N N . GLU A 1 86 ? 1.511 13.557 -3.555 1.00 90.94 86 GLU A N 1
ATOM 666 C CA . GLU A 1 86 ? 0.973 13.639 -4.922 1.00 90.94 86 GLU A CA 1
ATOM 667 C C . GLU A 1 86 ? 1.908 14.393 -5.854 1.00 90.94 86 GLU A C 1
ATOM 669 O O . GLU A 1 86 ? 2.057 13.984 -6.999 1.00 90.94 86 GLU A O 1
ATOM 674 N N . THR A 1 87 ? 2.593 15.430 -5.366 1.00 93.94 87 THR A N 1
ATOM 675 C CA . THR A 1 87 ? 3.628 16.115 -6.148 1.00 93.94 87 THR A CA 1
ATOM 676 C C . THR A 1 87 ? 4.767 15.159 -6.498 1.00 93.94 87 THR A C 1
ATOM 678 O O . THR A 1 87 ? 5.243 15.165 -7.628 1.00 93.94 87 THR A O 1
ATOM 681 N N . VAL A 1 88 ? 5.162 14.271 -5.577 1.00 96.50 88 VAL A N 1
ATOM 682 C CA . VAL A 1 88 ? 6.161 13.225 -5.861 1.00 96.50 88 VAL A CA 1
ATOM 683 C C . VAL A 1 88 ? 5.677 12.287 -6.971 1.00 96.50 88 VAL A C 1
ATOM 685 O O . VAL A 1 88 ? 6.442 11.970 -7.880 1.00 96.50 88 VAL A O 1
ATOM 688 N N . TRP A 1 89 ? 4.410 11.870 -6.934 1.00 95.75 89 TRP A N 1
ATOM 689 C CA . TRP A 1 89 ? 3.821 10.981 -7.943 1.00 95.75 89 TRP A CA 1
ATOM 690 C C . TRP A 1 89 ? 3.690 11.665 -9.308 1.00 95.75 89 TRP A C 1
ATOM 692 O O . TRP A 1 89 ? 4.036 11.082 -10.332 1.00 95.75 89 TRP A O 1
ATOM 702 N N . GLN A 1 90 ? 3.241 12.922 -9.323 1.00 95.50 90 GLN A N 1
ATOM 703 C CA . GLN A 1 90 ? 3.139 13.752 -10.523 1.00 95.50 90 GLN A CA 1
ATOM 704 C C . GLN A 1 90 ? 4.511 13.968 -11.163 1.00 95.50 90 GLN A C 1
ATOM 706 O O . GLN A 1 90 ? 4.653 13.771 -12.368 1.00 95.50 90 GLN A O 1
ATOM 711 N N . ASN A 1 91 ? 5.529 14.292 -10.363 1.00 97.31 91 ASN A N 1
ATOM 712 C CA . ASN A 1 91 ? 6.892 14.471 -10.852 1.00 97.31 91 ASN A CA 1
ATOM 713 C C . ASN A 1 91 ? 7.476 13.164 -11.396 1.00 97.31 91 ASN A C 1
ATOM 715 O O . ASN A 1 91 ? 8.108 13.188 -12.448 1.00 97.31 91 ASN A O 1
ATOM 719 N N . ALA A 1 92 ? 7.225 12.023 -10.740 1.00 97.81 92 ALA A N 1
ATOM 720 C CA . ALA A 1 92 ? 7.620 10.713 -11.260 1.00 97.81 92 ALA A CA 1
ATOM 721 C C . ALA A 1 92 ? 6.969 10.433 -12.626 1.00 97.81 92 ALA A C 1
ATOM 723 O O . ALA A 1 92 ? 7.666 10.112 -13.587 1.00 97.81 92 ALA A O 1
ATOM 724 N N . CYS A 1 93 ? 5.652 10.633 -12.745 1.00 96.88 93 CYS A N 1
ATOM 725 C CA . CYS A 1 93 ? 4.926 10.497 -14.009 1.00 96.88 93 CYS A CA 1
ATOM 726 C C . CYS A 1 93 ? 5.472 11.419 -15.104 1.00 96.88 93 CYS A C 1
ATOM 728 O O . CYS A 1 93 ? 5.676 10.969 -16.232 1.00 96.88 93 CYS A O 1
ATOM 730 N N . ALA A 1 94 ? 5.703 12.695 -14.793 1.00 96.81 94 ALA A N 1
ATOM 731 C CA . ALA A 1 94 ? 6.213 13.677 -15.745 1.00 96.81 94 ALA A CA 1
ATOM 732 C C . ALA A 1 94 ? 7.631 13.322 -16.214 1.00 96.81 94 ALA A C 1
ATOM 734 O O . ALA A 1 94 ? 7.901 13.341 -17.413 1.00 96.81 94 ALA A O 1
ATOM 735 N N . ALA A 1 95 ? 8.506 12.920 -15.291 1.00 97.94 95 ALA A N 1
ATOM 736 C CA . ALA A 1 95 ? 9.865 12.494 -15.597 1.00 97.94 95 ALA A CA 1
ATOM 737 C C . ALA A 1 95 ? 9.902 11.254 -16.502 1.00 97.94 95 ALA A C 1
ATOM 739 O O . ALA A 1 95 ? 10.584 11.255 -17.526 1.00 97.94 95 ALA A O 1
ATOM 740 N N . LEU A 1 96 ? 9.133 10.217 -16.160 1.00 98.06 96 LEU A N 1
ATOM 741 C CA . LEU A 1 96 ? 9.036 8.994 -16.961 1.00 98.06 96 LEU A CA 1
ATOM 742 C C . LEU A 1 96 ? 8.419 9.266 -18.339 1.00 98.06 96 LEU A C 1
ATOM 744 O O . LEU A 1 96 ? 8.886 8.729 -19.340 1.00 98.06 96 LEU A O 1
ATOM 748 N N . SER A 1 97 ? 7.414 10.145 -18.409 1.00 97.44 97 SER A N 1
ATOM 749 C CA . SER A 1 97 ? 6.805 10.553 -19.682 1.00 97.44 97 SER A CA 1
ATOM 750 C C . SER A 1 97 ? 7.803 11.304 -20.567 1.00 97.44 97 SER A C 1
ATOM 752 O O . SER A 1 97 ? 7.846 11.065 -21.771 1.00 97.44 97 SER A O 1
ATOM 754 N N . ALA A 1 98 ? 8.635 12.174 -19.985 1.00 97.25 98 ALA A N 1
ATOM 755 C CA . ALA A 1 98 ? 9.688 12.877 -20.714 1.00 97.25 98 ALA A CA 1
ATOM 756 C C . ALA A 1 98 ? 10.748 11.907 -21.256 1.00 97.25 98 ALA A C 1
ATOM 758 O O . ALA A 1 98 ? 11.121 12.016 -22.425 1.00 97.25 98 ALA A O 1
ATOM 759 N N . TRP A 1 99 ? 11.189 10.938 -20.442 1.00 97.75 99 TRP A N 1
ATOM 760 C CA . TRP A 1 99 ? 12.118 9.888 -20.876 1.00 97.75 99 TRP A CA 1
ATOM 761 C C . TRP A 1 99 ? 11.544 9.079 -22.043 1.00 97.75 99 TRP A C 1
ATOM 763 O O . TRP A 1 99 ? 12.197 8.966 -23.075 1.00 97.75 99 TRP A O 1
ATOM 773 N N . ARG A 1 100 ? 10.290 8.617 -21.928 1.00 97.50 100 ARG A N 1
ATOM 774 C CA . ARG A 1 100 ? 9.592 7.871 -22.989 1.00 97.50 100 ARG A CA 1
ATOM 775 C C . ARG A 1 100 ? 9.443 8.686 -24.280 1.00 97.50 100 ARG A C 1
ATOM 777 O O . ARG A 1 100 ? 9.472 8.126 -25.367 1.00 97.50 100 ARG A O 1
ATOM 784 N N . ALA A 1 101 ? 9.307 10.008 -24.180 1.00 96.69 101 ALA A N 1
ATOM 785 C CA . ALA A 1 101 ? 9.281 10.911 -25.332 1.00 96.69 101 ALA A CA 1
ATOM 786 C C . ALA A 1 101 ? 10.674 11.163 -25.957 1.00 96.69 101 ALA A C 1
ATOM 788 O O . ALA A 1 101 ? 10.813 12.042 -26.807 1.00 96.69 101 ALA A O 1
ATOM 789 N N . GLY A 1 102 ? 11.713 10.441 -25.525 1.00 95.56 102 GLY A N 1
ATOM 790 C CA . GLY A 1 102 ? 13.081 10.571 -26.026 1.00 95.56 102 GLY A CA 1
ATOM 791 C C . GLY A 1 102 ? 13.864 11.739 -25.421 1.00 95.56 102 GLY A C 1
ATOM 792 O O . GLY A 1 102 ? 14.919 12.108 -25.941 1.00 95.56 102 GLY A O 1
ATOM 793 N N . SER A 1 103 ? 13.379 12.349 -24.332 1.00 94.06 103 SER A N 1
ATOM 794 C CA . SER A 1 103 ? 14.136 13.407 -23.655 1.00 94.06 103 SER A CA 1
ATOM 795 C C . SER A 1 103 ? 15.339 12.806 -22.921 1.00 94.06 103 SER A C 1
ATOM 797 O O . SER A 1 103 ? 15.161 11.874 -22.134 1.00 94.06 103 SER A O 1
ATOM 799 N N . PRO A 1 104 ? 16.559 13.354 -23.092 1.00 90.31 104 PRO A N 1
ATOM 800 C CA . PRO A 1 104 ? 17.709 12.939 -22.297 1.00 90.31 104 PRO A CA 1
ATOM 801 C C . PRO A 1 104 ? 17.416 13.081 -20.800 1.00 90.31 104 PRO A C 1
ATOM 803 O O . PRO A 1 104 ? 16.952 14.136 -20.363 1.00 90.31 104 PRO A O 1
ATOM 806 N N . SER A 1 105 ? 17.738 12.056 -20.008 1.00 88.06 105 SER A N 1
ATOM 807 C CA . SER A 1 105 ? 17.501 12.043 -18.554 1.00 88.06 105 SER A CA 1
ATOM 808 C C . SER A 1 105 ? 18.116 13.252 -17.841 1.00 88.06 105 SER A C 1
ATOM 810 O O . SER A 1 105 ? 17.517 13.795 -16.919 1.00 88.06 105 SER A O 1
ATOM 812 N N . THR A 1 106 ? 19.266 13.737 -18.319 1.00 88.38 106 THR A N 1
ATOM 813 C CA . THR A 1 106 ? 19.982 14.908 -17.785 1.00 88.38 106 THR A CA 1
ATOM 814 C C . THR A 1 106 ? 19.244 16.236 -17.953 1.00 88.38 106 THR A C 1
ATOM 816 O O . THR A 1 106 ? 19.607 17.210 -17.301 1.00 88.38 106 THR A O 1
ATOM 819 N N . LYS A 1 107 ? 18.219 16.298 -18.813 1.00 90.12 107 LYS A N 1
ATOM 820 C CA . LYS A 1 107 ? 17.396 17.498 -19.031 1.00 90.12 107 LYS A CA 1
ATOM 821 C C . LYS A 1 107 ? 16.116 17.513 -18.190 1.00 90.12 107 LYS A C 1
ATOM 823 O O . LYS A 1 107 ? 15.375 18.490 -18.245 1.00 90.12 107 LYS A O 1
ATOM 828 N N . VAL A 1 108 ? 15.837 16.447 -17.437 1.00 92.44 108 VAL A N 1
ATOM 829 C CA . VAL A 1 108 ? 14.643 16.344 -16.590 1.00 92.44 108 VAL A CA 1
ATOM 830 C C . VAL A 1 108 ? 14.963 16.873 -15.190 1.00 92.44 108 VAL A C 1
ATOM 832 O O . VAL A 1 108 ? 15.410 16.130 -14.315 1.00 92.44 108 VAL A O 1
ATOM 835 N N . ASP A 1 109 ? 14.721 18.167 -14.984 1.00 95.19 109 ASP A N 1
ATOM 836 C CA . ASP A 1 109 ? 14.937 18.858 -13.705 1.00 95.19 109 ASP A CA 1
ATOM 837 C C . ASP A 1 109 ? 13.672 18.833 -12.829 1.00 95.19 109 ASP A C 1
ATOM 839 O O . ASP A 1 109 ? 12.975 19.830 -12.649 1.00 95.19 109 ASP A O 1
ATOM 843 N N . LEU A 1 110 ? 13.319 17.639 -12.345 1.00 96.81 110 LEU A N 1
ATOM 844 C CA . LEU A 1 110 ? 12.182 17.422 -11.447 1.00 96.81 110 LEU A CA 1
ATOM 845 C C . LEU A 1 110 ? 12.625 16.617 -10.218 1.00 96.81 110 LEU A C 1
ATOM 847 O O . LEU A 1 110 ? 13.338 15.626 -10.373 1.00 96.81 110 LEU A O 1
ATOM 851 N N . PRO A 1 111 ? 12.190 16.961 -8.995 1.00 97.62 111 PRO A N 1
ATOM 852 C CA . PRO A 1 111 ? 12.439 16.130 -7.823 1.00 97.62 111 PRO A CA 1
ATOM 853 C C . PRO A 1 111 ? 11.384 15.024 -7.692 1.00 97.62 111 PRO A C 1
ATOM 855 O O . PRO A 1 111 ? 10.182 15.287 -7.724 1.00 97.62 111 PRO A O 1
ATOM 858 N N . VAL A 1 112 ? 11.816 13.787 -7.461 1.00 97.50 112 VAL A N 1
ATOM 859 C CA . VAL A 1 112 ? 10.957 12.656 -7.087 1.00 97.50 112 VAL A CA 1
ATOM 860 C C . VAL A 1 112 ? 11.270 12.294 -5.636 1.00 97.50 112 VAL A C 1
ATOM 862 O O . VAL A 1 112 ? 12.184 11.529 -5.328 1.00 97.50 112 VAL A O 1
ATOM 865 N N . GLY A 1 113 ? 10.536 12.918 -4.714 1.00 96.06 113 GLY A N 1
ATOM 866 C CA . GLY A 1 113 ? 10.864 12.882 -3.291 1.00 96.06 113 GLY A CA 1
ATOM 867 C C . GLY A 1 113 ? 12.145 13.672 -3.033 1.00 96.06 113 GLY A C 1
ATOM 868 O O . GLY A 1 113 ? 12.240 14.834 -3.418 1.00 96.06 113 GLY A O 1
ATOM 869 N N . ALA A 1 114 ? 13.132 13.037 -2.402 1.00 96.75 114 ALA A N 1
ATOM 870 C CA . ALA A 1 114 ? 14.450 13.632 -2.169 1.00 96.75 114 ALA A CA 1
ATOM 871 C C . ALA A 1 114 ? 15.454 13.374 -3.312 1.00 96.75 114 ALA A C 1
ATOM 873 O O . ALA A 1 114 ? 16.604 13.794 -3.213 1.00 96.75 114 ALA A O 1
ATOM 874 N N . ILE A 1 115 ? 15.053 12.658 -4.370 1.00 96.94 115 ILE A N 1
ATOM 875 C CA . ILE A 1 115 ? 15.951 12.205 -5.437 1.00 96.94 115 ILE A CA 1
ATOM 876 C C . ILE A 1 115 ? 15.681 13.009 -6.719 1.00 96.94 115 ILE A C 1
ATOM 878 O O . ILE A 1 115 ? 14.523 13.106 -7.131 1.00 96.94 115 ILE A O 1
ATOM 882 N N . PRO A 1 116 ? 16.707 13.559 -7.393 1.00 97.75 116 PRO A N 1
ATOM 883 C CA . PRO A 1 116 ? 16.540 14.142 -8.722 1.00 97.75 116 PRO A CA 1
ATOM 884 C C . PRO A 1 116 ? 16.055 13.101 -9.741 1.00 97.75 116 PRO A C 1
ATOM 886 O O . PRO A 1 116 ? 16.608 12.004 -9.827 1.00 97.75 116 PRO A O 1
ATOM 889 N N . ALA A 1 117 ? 15.070 13.449 -10.570 1.00 97.81 117 ALA A N 1
ATOM 890 C CA . ALA A 1 117 ? 14.527 12.561 -11.598 1.00 97.81 117 ALA A CA 1
ATOM 891 C C . ALA A 1 117 ? 15.609 12.038 -12.550 1.00 97.81 117 ALA A C 1
ATOM 893 O O . ALA A 1 117 ? 15.621 10.850 -12.863 1.00 97.81 117 ALA A O 1
ATOM 894 N N . ALA A 1 118 ? 16.560 12.888 -12.948 1.00 96.88 118 ALA A N 1
ATOM 895 C CA . ALA A 1 118 ? 17.695 12.493 -13.780 1.00 96.88 118 ALA A CA 1
ATOM 896 C C . ALA A 1 118 ? 18.470 11.292 -13.204 1.00 96.88 118 ALA A C 1
ATOM 898 O O . ALA A 1 118 ? 18.874 10.407 -13.956 1.00 96.88 118 ALA A O 1
ATOM 899 N N . GLN A 1 119 ? 18.631 11.228 -11.875 1.00 96.62 119 GLN A N 1
ATOM 900 C CA . GLN A 1 119 ? 19.314 10.122 -11.204 1.00 96.62 119 GLN A CA 1
ATOM 901 C C . GLN A 1 119 ? 18.500 8.824 -11.268 1.00 96.62 119 GLN A C 1
ATOM 903 O O . GLN A 1 119 ? 19.081 7.766 -11.483 1.00 96.62 119 GLN A O 1
ATOM 908 N N . LEU A 1 120 ? 17.173 8.893 -11.109 1.00 96.44 120 LEU A N 1
ATOM 909 C CA . LEU A 1 120 ? 16.297 7.721 -11.251 1.00 96.44 120 LEU A CA 1
ATOM 910 C C . LEU A 1 120 ? 16.270 7.207 -12.695 1.00 96.44 120 LEU A C 1
ATOM 912 O O . LEU A 1 120 ? 16.339 6.005 -12.929 1.00 96.44 120 LEU A O 1
ATOM 916 N N . LEU A 1 121 ? 16.185 8.119 -13.664 1.00 97.56 121 LEU A N 1
ATOM 917 C CA . LEU A 1 121 ? 16.082 7.783 -15.083 1.00 97.56 121 LEU A CA 1
ATOM 918 C C . LEU A 1 121 ? 17.398 7.265 -15.674 1.00 97.56 121 LEU A C 1
ATOM 920 O O . LEU A 1 121 ? 17.369 6.524 -16.652 1.00 97.56 121 LEU A O 1
ATOM 924 N N . ALA A 1 122 ? 18.549 7.637 -15.106 1.00 95.81 122 ALA A N 1
ATOM 925 C CA . ALA A 1 122 ? 19.852 7.159 -15.569 1.00 95.81 122 ALA A CA 1
ATOM 926 C C . ALA A 1 122 ? 19.971 5.626 -15.522 1.00 95.81 122 ALA A C 1
ATOM 928 O O . ALA A 1 122 ? 20.636 5.040 -16.374 1.00 95.81 122 ALA A O 1
ATOM 929 N N . CYS A 1 123 ? 19.287 4.978 -14.576 1.00 95.62 123 CYS A N 1
ATOM 930 C CA . CYS A 1 123 ? 19.311 3.528 -14.422 1.00 95.62 123 CYS A CA 1
ATOM 931 C C . CYS A 1 123 ? 18.652 2.773 -15.584 1.00 95.62 123 CYS A C 1
ATOM 933 O O . CYS A 1 123 ? 18.979 1.613 -15.802 1.00 95.62 123 CYS A O 1
ATOM 935 N N . LEU A 1 124 ? 17.775 3.420 -16.362 1.00 97.31 124 LEU A N 1
ATOM 936 C CA . LEU A 1 124 ? 17.094 2.787 -17.497 1.00 97.31 124 LEU A CA 1
ATOM 937 C C . LEU A 1 124 ? 18.052 2.449 -18.653 1.00 97.31 124 LEU A C 1
ATOM 939 O O . LEU A 1 124 ? 17.746 1.570 -19.458 1.00 97.31 124 LEU A O 1
ATOM 943 N N . GLY A 1 125 ? 19.216 3.102 -18.737 1.00 95.94 125 GLY A N 1
ATOM 944 C CA . GLY A 1 125 ? 20.214 2.863 -19.782 1.00 95.94 125 GLY A CA 1
ATOM 945 C C . GLY A 1 125 ? 19.728 3.223 -21.192 1.00 95.94 125 GLY A C 1
ATOM 946 O O . GLY A 1 125 ? 18.951 4.161 -21.373 1.00 95.94 125 GLY A O 1
ATOM 947 N N . GLU A 1 126 ? 20.211 2.487 -22.200 1.00 96.12 126 GLU A N 1
ATOM 948 C CA . GLU A 1 126 ? 19.815 2.694 -23.599 1.00 96.12 126 GLU A CA 1
ATOM 949 C C . GLU A 1 126 ? 18.333 2.391 -23.830 1.00 96.12 126 GLU A C 1
ATOM 951 O O . GLU A 1 126 ? 17.772 1.451 -23.255 1.00 96.12 126 GLU A O 1
ATOM 956 N N . HIS A 1 127 ? 17.725 3.194 -24.699 1.00 97.19 127 HIS A N 1
ATOM 957 C CA . HIS A 1 127 ? 16.320 3.109 -25.070 1.00 97.19 127 HIS A CA 1
ATOM 958 C C . HIS A 1 127 ? 16.048 1.864 -25.922 1.00 97.19 127 HIS A C 1
ATOM 960 O O . HIS A 1 127 ? 16.820 1.539 -26.823 1.00 97.19 127 HIS A O 1
ATOM 966 N N . SER A 1 128 ? 14.932 1.183 -25.667 1.00 97.94 128 SER A N 1
ATOM 967 C CA . SER A 1 128 ? 14.461 0.070 -26.492 1.00 97.94 128 SER A CA 1
ATOM 968 C C . SER A 1 128 ? 12.931 -0.011 -26.467 1.00 97.94 128 SER A C 1
ATOM 970 O O . SER A 1 128 ? 12.329 0.423 -25.479 1.00 97.94 128 SER A O 1
ATOM 972 N N . PRO A 1 129 ? 12.293 -0.618 -27.488 1.00 98.38 129 PRO A N 1
ATOM 973 C CA . PRO A 1 129 ? 10.838 -0.785 -27.514 1.00 98.38 129 PRO A CA 1
ATOM 974 C C . PRO A 1 129 ? 10.277 -1.490 -26.269 1.00 98.38 129 PRO A C 1
ATOM 976 O O . PRO A 1 129 ? 9.256 -1.070 -25.727 1.00 98.38 129 PRO A O 1
ATOM 979 N N . LEU A 1 130 ? 10.980 -2.509 -25.759 1.00 98.50 130 LEU A N 1
ATOM 980 C CA . LEU A 1 130 ? 10.589 -3.204 -24.531 1.00 98.50 130 LEU A CA 1
ATOM 981 C C . LEU A 1 130 ? 10.608 -2.267 -23.315 1.00 98.50 130 LEU A C 1
ATOM 983 O O . LEU A 1 130 ? 9.645 -2.232 -22.551 1.00 98.50 130 LEU A O 1
ATOM 987 N N . LYS A 1 131 ? 11.681 -1.486 -23.133 1.00 98.62 131 LYS A N 1
ATOM 988 C CA . LYS A 1 131 ? 11.795 -0.569 -21.989 1.00 98.62 131 LYS A CA 1
ATOM 989 C C . LYS A 1 131 ? 10.770 0.557 -22.067 1.00 98.62 131 LYS A C 1
ATOM 991 O O . LYS A 1 131 ? 10.205 0.926 -21.044 1.00 98.62 131 LYS A O 1
ATOM 996 N N . GLU A 1 132 ? 10.489 1.078 -23.260 1.00 98.50 132 GLU A N 1
ATOM 997 C CA . GLU A 1 132 ? 9.397 2.036 -23.469 1.00 98.50 132 GLU A CA 1
ATOM 998 C C . GLU A 1 132 ? 8.050 1.463 -23.030 1.00 98.50 132 GLU A C 1
ATOM 1000 O O . GLU A 1 132 ? 7.292 2.136 -22.327 1.00 98.50 132 GLU A O 1
ATOM 1005 N N . TRP A 1 133 ? 7.763 0.218 -23.424 1.00 98.50 133 TRP A N 1
ATOM 1006 C CA . TRP A 1 133 ? 6.541 -0.482 -23.046 1.00 98.50 133 TRP A CA 1
ATOM 1007 C C . TRP A 1 133 ? 6.459 -0.685 -21.527 1.00 98.50 133 TRP A C 1
ATOM 1009 O O . TRP A 1 133 ? 5.443 -0.350 -20.917 1.00 98.50 133 TRP A O 1
ATOM 1019 N N . GLN A 1 134 ? 7.542 -1.137 -20.890 1.00 98.69 134 GLN A N 1
ATOM 1020 C CA . GLN A 1 134 ? 7.613 -1.339 -19.438 1.00 98.69 134 GLN A CA 1
ATOM 1021 C C . GLN A 1 134 ? 7.449 -0.024 -18.662 1.00 98.69 134 GLN A C 1
ATOM 1023 O O . GLN A 1 134 ? 6.637 0.062 -17.739 1.00 98.69 134 GLN A O 1
ATOM 1028 N N . VAL A 1 135 ? 8.162 1.036 -19.061 1.00 98.56 135 VAL A N 1
ATOM 1029 C CA . VAL A 1 135 ? 8.041 2.372 -18.453 1.00 98.56 135 VAL A CA 1
ATOM 1030 C C . VAL A 1 135 ? 6.627 2.924 -18.621 1.00 98.56 135 VAL A C 1
ATOM 1032 O O . VAL A 1 135 ? 6.095 3.540 -17.696 1.00 98.56 135 VAL A O 1
ATOM 1035 N N . GLN A 1 136 ? 5.973 2.667 -19.755 1.00 97.88 136 GLN A N 1
ATOM 1036 C CA . GLN A 1 136 ? 4.587 3.071 -19.958 1.00 97.88 136 GLN A CA 1
ATOM 1037 C C . GLN A 1 136 ? 3.632 2.408 -18.952 1.00 97.88 136 GLN A C 1
ATOM 1039 O O . GLN A 1 136 ? 2.755 3.094 -18.423 1.00 97.88 136 GLN A O 1
ATOM 1044 N N . ARG A 1 137 ? 3.832 1.128 -18.611 1.00 98.06 137 ARG A N 1
ATOM 1045 C CA . ARG A 1 137 ? 3.045 0.458 -17.561 1.00 98.06 137 ARG A CA 1
ATOM 1046 C C . ARG A 1 137 ? 3.266 1.085 -16.183 1.00 98.06 137 ARG A C 1
ATOM 1048 O O . ARG A 1 137 ? 2.307 1.297 -15.446 1.00 98.06 137 ARG A O 1
ATOM 1055 N N . VAL A 1 138 ? 4.503 1.470 -15.860 1.00 98.19 138 VAL A N 1
ATOM 1056 C CA . VAL A 1 138 ? 4.815 2.202 -14.617 1.00 98.19 138 VAL A CA 1
ATOM 1057 C C . VAL A 1 138 ? 4.093 3.555 -14.575 1.00 98.19 138 VAL A C 1
ATOM 1059 O O . VAL A 1 138 ? 3.508 3.908 -13.549 1.00 98.19 138 VAL A O 1
ATOM 1062 N N . ILE A 1 139 ? 4.084 4.304 -15.684 1.00 97.06 139 ILE A N 1
ATOM 1063 C CA . ILE A 1 139 ? 3.362 5.583 -15.792 1.00 97.06 139 ILE A CA 1
ATOM 1064 C C . ILE A 1 139 ? 1.864 5.380 -15.555 1.00 97.06 139 ILE A C 1
ATOM 1066 O O . ILE A 1 139 ? 1.269 6.118 -14.772 1.00 97.06 139 ILE A O 1
ATOM 1070 N N . GLU A 1 140 ? 1.254 4.393 -16.212 1.00 95.44 140 GLU A N 1
ATOM 1071 C CA . GLU A 1 140 ? -0.169 4.070 -16.053 1.00 95.44 140 GLU A CA 1
ATOM 1072 C C . GLU A 1 140 ? -0.495 3.688 -14.609 1.00 95.44 140 GLU A C 1
ATOM 1074 O O . GLU A 1 140 ? -1.451 4.216 -14.035 1.00 95.44 140 GLU A O 1
ATOM 1079 N N . LYS A 1 141 ? 0.349 2.860 -13.980 1.00 95.56 141 LYS A N 1
ATOM 1080 C CA . LYS A 1 141 ? 0.180 2.469 -12.580 1.00 95.56 141 LYS A CA 1
ATOM 1081 C C . LYS A 1 141 ? 0.183 3.679 -11.655 1.00 95.56 141 LYS A C 1
ATOM 1083 O O . LYS A 1 141 ? -0.738 3.835 -10.854 1.00 95.56 141 LYS A O 1
ATOM 1088 N N . ILE A 1 142 ? 1.179 4.559 -11.770 1.00 95.50 142 ILE A N 1
ATOM 1089 C CA . ILE A 1 142 ? 1.266 5.756 -10.923 1.00 95.50 142 ILE A CA 1
ATOM 1090 C C . ILE A 1 142 ? 0.074 6.678 -11.194 1.00 95.50 142 ILE A C 1
ATOM 1092 O O . ILE A 1 142 ? -0.582 7.127 -10.253 1.00 95.50 142 ILE A O 1
ATOM 1096 N N . ARG A 1 143 ? -0.236 6.931 -12.473 1.00 92.62 143 ARG A N 1
ATOM 1097 C CA . ARG A 1 143 ? -1.318 7.826 -12.897 1.00 92.62 143 ARG A CA 1
ATOM 1098 C C . ARG A 1 143 ? -2.680 7.380 -12.378 1.00 92.62 143 ARG A C 1
ATOM 1100 O O . ARG A 1 143 ? -3.450 8.248 -11.981 1.00 92.62 143 ARG A O 1
ATOM 1107 N N . SER A 1 144 ? -2.939 6.075 -12.291 1.00 91.31 144 SER A N 1
ATOM 1108 C CA . SER A 1 144 ? -4.211 5.548 -11.777 1.00 91.31 144 SER A CA 1
ATOM 1109 C C . SER A 1 144 ? -4.544 5.979 -10.344 1.00 91.31 144 SER A C 1
ATOM 1111 O O . SER A 1 144 ? -5.715 6.055 -9.968 1.00 91.31 144 SER A O 1
ATOM 1113 N N . LEU A 1 145 ? -3.526 6.335 -9.551 1.00 88.62 145 LEU A N 1
ATOM 1114 C CA . LEU A 1 145 ? -3.697 6.819 -8.180 1.00 88.62 145 LEU A CA 1
ATOM 1115 C C . LEU A 1 145 ? -3.551 8.339 -8.041 1.00 88.62 145 LEU A C 1
ATOM 1117 O O . LEU A 1 145 ? -3.857 8.890 -6.978 1.00 88.62 145 LEU A O 1
ATOM 1121 N N . ILE A 1 146 ? -3.107 9.044 -9.085 1.00 85.31 146 ILE A N 1
ATOM 1122 C CA . ILE A 1 146 ? -3.113 10.509 -9.085 1.00 85.31 146 ILE A CA 1
ATOM 1123 C C . ILE A 1 146 ? -4.578 10.960 -9.152 1.00 85.31 146 ILE A C 1
ATOM 1125 O O . ILE A 1 146 ? -5.342 10.494 -9.985 1.00 85.31 146 ILE A O 1
ATOM 1129 N N . HIS A 1 147 ? -4.972 11.871 -8.260 1.00 77.38 147 HIS A N 1
ATOM 1130 C CA . HIS A 1 147 ? -6.359 12.335 -8.088 1.00 77.38 147 HIS A CA 1
ATOM 1131 C C . HIS A 1 147 ? -7.347 11.298 -7.533 1.00 77.38 147 HIS A C 1
ATOM 1133 O O . HIS A 1 147 ? -8.551 11.562 -7.524 1.00 77.38 147 HIS A O 1
ATOM 1139 N N . TRP A 1 148 ? -6.872 10.170 -6.994 1.00 70.88 148 TRP A N 1
ATOM 1140 C CA . TRP A 1 148 ? -7.729 9.218 -6.285 1.00 70.88 148 TRP A CA 1
ATOM 1141 C C . TRP A 1 148 ? -8.570 9.905 -5.182 1.00 70.88 148 TRP A C 1
ATOM 1143 O O . TRP A 1 148 ? -8.028 10.713 -4.415 1.00 70.88 148 TRP A O 1
ATOM 1153 N N . PRO A 1 149 ? -9.878 9.591 -5.050 1.00 66.25 149 PRO A N 1
ATOM 1154 C CA . PRO A 1 149 ? -10.634 8.571 -5.795 1.00 66.25 149 PRO A CA 1
ATOM 1155 C C . PRO A 1 149 ? -11.271 9.057 -7.107 1.00 66.25 149 PRO A C 1
ATOM 1157 O O . PRO A 1 149 ? -11.909 8.266 -7.790 1.00 66.25 149 PRO A O 1
ATOM 1160 N N . ARG A 1 150 ? -11.119 10.335 -7.485 1.00 65.75 150 ARG A N 1
ATOM 1161 C CA . ARG A 1 150 ? -11.751 10.887 -8.701 1.00 65.75 150 ARG A CA 1
ATOM 1162 C C . ARG A 1 150 ? -11.236 10.235 -9.985 1.00 65.75 150 ARG A C 1
ATOM 1164 O O . ARG A 1 150 ? -11.951 10.221 -10.976 1.00 65.75 150 ARG A O 1
ATOM 1171 N N . SER A 1 151 ? -10.027 9.673 -9.962 1.00 60.88 151 SER A N 1
ATOM 1172 C CA . SER A 1 151 ? -9.464 8.933 -11.096 1.00 60.88 151 SER A CA 1
ATOM 1173 C C . SER A 1 151 ? -10.273 7.691 -11.484 1.00 60.88 151 SER A C 1
ATOM 1175 O O . SER A 1 151 ? -10.218 7.300 -12.641 1.00 60.88 151 SER A O 1
ATOM 1177 N N . CYS A 1 152 ? -11.073 7.102 -10.584 1.00 63.81 152 CYS A N 1
ATOM 1178 C CA . CYS A 1 152 ? -11.928 5.953 -10.915 1.00 63.81 152 CYS A CA 1
ATOM 1179 C C . CYS A 1 152 ? -12.972 6.251 -11.994 1.00 63.81 152 CYS A C 1
ATOM 1181 O O . CYS A 1 152 ? -13.445 5.332 -12.659 1.00 63.81 152 CYS A O 1
ATOM 1183 N N . GLU A 1 153 ? -13.362 7.519 -12.128 1.00 74.88 153 GLU A N 1
ATOM 1184 C CA . GLU A 1 153 ? -14.379 7.959 -13.083 1.00 74.88 153 GLU A CA 1
ATOM 1185 C C . GLU A 1 153 ? -13.793 8.226 -14.475 1.00 74.88 153 GLU A C 1
ATOM 1187 O O . GLU A 1 153 ? -14.554 8.345 -15.432 1.00 74.88 153 GLU A O 1
ATOM 1192 N N . ASP A 1 154 ? -12.463 8.302 -14.602 1.00 78.62 154 ASP A N 1
ATOM 1193 C CA . ASP A 1 154 ? -11.769 8.500 -15.872 1.00 78.62 154 ASP A CA 1
ATOM 1194 C C . ASP A 1 154 ? -11.269 7.150 -16.418 1.00 78.62 154 ASP A C 1
ATOM 1196 O O . ASP A 1 154 ? -10.299 6.592 -15.893 1.00 78.62 154 ASP A O 1
ATOM 1200 N N . PRO A 1 155 ? -11.873 6.613 -17.496 1.00 80.56 155 PRO A N 1
ATOM 1201 C CA . PRO A 1 155 ? -11.398 5.386 -18.129 1.00 80.56 155 PRO A CA 1
ATOM 1202 C C . PRO A 1 155 ? -9.930 5.467 -18.566 1.00 80.56 155 PRO A C 1
ATOM 1204 O O . PRO A 1 155 ? -9.235 4.456 -18.547 1.00 80.56 155 PRO A O 1
ATOM 1207 N N . ALA A 1 156 ? -9.423 6.658 -18.910 1.00 77.50 156 ALA A N 1
ATOM 1208 C CA . ALA A 1 156 ? -8.028 6.854 -19.305 1.00 77.50 156 ALA A CA 1
ATOM 1209 C C . ALA A 1 156 ? -7.044 6.791 -18.121 1.00 77.50 156 ALA A C 1
ATOM 1211 O O . ALA A 1 156 ? -5.830 6.709 -18.327 1.00 77.50 156 ALA A O 1
ATOM 1212 N N . ALA A 1 157 ? -7.551 6.825 -16.886 1.00 80.19 157 ALA A N 1
ATOM 1213 C CA . ALA A 1 157 ? -6.772 6.643 -15.669 1.00 80.19 157 ALA A CA 1
ATOM 1214 C C . ALA A 1 157 ? -6.830 5.202 -15.138 1.00 80.19 157 ALA A C 1
ATOM 1216 O O . ALA A 1 157 ? -6.169 4.899 -14.144 1.00 80.19 157 ALA A O 1
ATOM 1217 N N . GLN A 1 158 ? -7.582 4.297 -15.774 1.00 85.69 158 GLN A N 1
ATOM 1218 C CA . GLN A 1 158 ? -7.638 2.906 -15.337 1.00 85.69 158 GLN A CA 1
ATOM 1219 C C . GLN A 1 158 ? -6.315 2.201 -15.641 1.00 85.69 158 GLN A C 1
ATOM 1221 O O . GLN A 1 158 ? -5.860 2.138 -16.782 1.00 85.69 158 GLN A O 1
ATOM 1226 N N . TYR A 1 159 ? -5.690 1.670 -14.591 1.00 92.38 159 TYR A N 1
ATOM 1227 C CA . TYR A 1 159 ? -4.556 0.775 -14.741 1.00 92.38 159 TYR A CA 1
ATOM 1228 C C . TYR A 1 159 ? -5.065 -0.617 -15.057 1.00 92.38 159 TYR A C 1
ATOM 1230 O O . TYR A 1 159 ? -5.924 -1.153 -14.352 1.00 92.38 159 TYR A O 1
ATOM 1238 N N . ALA A 1 160 ? -4.488 -1.206 -16.088 1.00 93.31 160 ALA A N 1
ATOM 1239 C CA . ALA A 1 160 ? -4.796 -2.556 -16.459 1.00 93.31 160 ALA A CA 1
ATOM 1240 C C . ALA A 1 160 ? -3.643 -3.463 -16.021 1.00 93.31 160 ALA A C 1
ATOM 1242 O O . ALA A 1 160 ? -2.477 -3.212 -16.311 1.00 93.31 160 ALA A O 1
ATOM 1243 N N . TRP A 1 161 ? -3.979 -4.468 -15.223 1.00 95.19 161 TRP A N 1
ATOM 1244 C CA . TRP A 1 161 ? -2.995 -5.299 -14.543 1.00 95.19 161 TRP A CA 1
ATOM 1245 C C . TRP A 1 161 ? -2.214 -6.170 -15.529 1.00 95.19 161 TRP A C 1
ATOM 1247 O O . TRP A 1 161 ? -2.776 -6.675 -16.503 1.00 95.19 161 TRP A O 1
ATOM 1257 N N . ILE A 1 162 ? -0.914 -6.336 -15.278 1.00 96.25 162 ILE A N 1
ATOM 1258 C CA . ILE A 1 162 ? -0.033 -7.123 -16.149 1.00 96.25 162 ILE A CA 1
ATOM 1259 C C . ILE A 1 162 ? -0.168 -8.605 -15.817 1.00 96.25 162 ILE A C 1
ATOM 1261 O O . ILE A 1 162 ? -0.309 -9.431 -16.717 1.00 96.25 162 ILE A O 1
ATOM 1265 N N . LEU A 1 163 ? -0.097 -8.938 -14.531 1.00 93.88 163 LEU A N 1
ATOM 1266 C CA . LEU A 1 163 ? 0.038 -10.306 -14.045 1.00 93.88 163 LEU A CA 1
ATOM 1267 C C . LEU A 1 163 ? -1.032 -10.666 -13.011 1.00 93.88 163 LEU A C 1
ATOM 1269 O O . LEU A 1 163 ? -1.332 -11.844 -12.828 1.00 93.88 163 LEU A O 1
ATOM 1273 N N . MET A 1 164 ? -1.630 -9.683 -12.343 1.00 89.62 164 MET A N 1
ATOM 1274 C CA . MET A 1 164 ? -2.711 -9.921 -11.390 1.00 89.62 164 MET A CA 1
ATOM 1275 C C . MET A 1 164 ? -4.091 -9.741 -12.024 1.00 89.62 164 MET A C 1
ATOM 1277 O O . MET A 1 164 ? -4.317 -8.844 -12.821 1.00 89.62 164 MET A O 1
ATOM 1281 N N . SER A 1 165 ? -5.059 -10.548 -11.612 1.00 86.06 165 SER A N 1
ATOM 1282 C CA . SER A 1 165 ? -6.478 -10.230 -11.746 1.00 86.06 165 SER A CA 1
ATOM 1283 C C . SER A 1 165 ? -7.019 -9.875 -10.371 1.00 86.06 165 SER A C 1
ATOM 1285 O O . SER A 1 165 ? -6.821 -10.620 -9.404 1.00 86.06 165 SER A O 1
ATOM 1287 N N . VAL A 1 166 ? -7.679 -8.721 -10.280 1.00 73.69 166 VAL A N 1
ATOM 1288 C CA . VAL A 1 166 ? -8.326 -8.257 -9.052 1.00 73.69 166 VAL A CA 1
ATOM 1289 C C . VAL A 1 166 ? -9.825 -8.493 -9.195 1.00 73.69 166 VAL A C 1
ATOM 1291 O O . VAL A 1 166 ? -10.541 -7.670 -9.761 1.00 73.69 166 VAL A O 1
ATOM 1294 N N . GLY A 1 167 ? -10.292 -9.644 -8.706 1.00 71.75 167 GLY A N 1
ATOM 1295 C CA . GLY A 1 167 ? -11.714 -9.854 -8.434 1.00 71.75 167 GLY A CA 1
ATOM 1296 C C . GLY A 1 167 ? -12.120 -9.189 -7.115 1.00 71.75 167 GLY A C 1
ATOM 1297 O O . GLY A 1 167 ? -11.260 -8.813 -6.320 1.00 71.75 167 GLY A O 1
ATOM 1298 N N . GLU A 1 168 ? -13.425 -9.086 -6.835 1.00 52.53 168 GLU A N 1
ATOM 1299 C CA . GLU A 1 168 ? -13.917 -8.494 -5.574 1.00 52.53 168 GLU A CA 1
ATOM 1300 C C . GLU A 1 168 ? -13.356 -9.187 -4.313 1.00 52.53 168 GLU A C 1
ATOM 1302 O O . GLU A 1 168 ? -13.308 -8.563 -3.252 1.00 52.53 168 GLU A O 1
ATOM 1307 N N . TYR A 1 169 ? -12.912 -10.451 -4.415 1.00 54.38 169 TYR A N 1
ATOM 1308 C CA . TYR A 1 169 ? -12.513 -11.256 -3.253 1.00 54.38 169 TYR A CA 1
ATOM 1309 C C . TYR A 1 169 ? -11.287 -12.164 -3.435 1.00 54.38 169 TYR A C 1
ATOM 1311 O O . TYR A 1 169 ? -10.849 -12.753 -2.447 1.00 54.38 169 TYR A O 1
ATOM 1319 N N . GLU A 1 170 ? -10.710 -12.278 -4.635 1.00 68.69 170 GLU A N 1
ATOM 1320 C CA . GLU A 1 170 ? -9.575 -13.175 -4.888 1.00 68.69 170 GLU A CA 1
ATOM 1321 C C . GLU A 1 170 ? -8.535 -12.533 -5.808 1.00 68.69 170 GLU A C 1
ATOM 1323 O O . GLU A 1 170 ? -8.858 -11.967 -6.855 1.00 68.69 170 GLU A O 1
ATOM 1328 N N . PHE A 1 171 ? -7.271 -12.658 -5.401 1.00 78.31 171 PHE A N 1
ATOM 1329 C CA . PHE A 1 171 ? -6.122 -12.390 -6.253 1.00 78.31 171 PHE A CA 1
ATOM 1330 C C . PHE A 1 171 ? -5.802 -13.665 -7.024 1.00 78.31 171 PHE A C 1
ATOM 1332 O O . PHE A 1 171 ? -5.480 -14.690 -6.423 1.00 78.31 171 PHE A O 1
ATOM 1339 N N . SER A 1 172 ? -5.878 -13.601 -8.349 1.00 87.06 172 SER A N 1
ATOM 1340 C CA . SER A 1 172 ? -5.424 -14.689 -9.215 1.00 87.06 172 SER A CA 1
ATOM 1341 C C . SER A 1 172 ? -4.333 -14.192 -10.150 1.00 87.06 172 SER A C 1
ATOM 1343 O O . SER A 1 172 ? -4.326 -13.030 -10.555 1.00 87.06 172 SER A O 1
ATOM 1345 N N . TYR A 1 173 ? -3.383 -15.069 -10.462 1.00 92.06 173 TYR A N 1
ATOM 1346 C CA . TYR A 1 173 ? -2.348 -14.779 -11.445 1.00 92.06 173 TYR A CA 1
ATOM 1347 C C . TYR A 1 173 ? -2.894 -15.057 -12.845 1.00 92.06 173 TYR A C 1
ATOM 1349 O O . TYR A 1 173 ? -3.437 -16.133 -13.103 1.00 92.06 173 TYR A O 1
ATOM 1357 N N . LEU A 1 174 ? -2.737 -14.091 -13.743 1.00 92.25 174 LEU A N 1
ATOM 1358 C CA . LEU A 1 174 ? -3.063 -14.226 -15.154 1.00 92.25 174 LEU A CA 1
ATOM 1359 C C . LEU A 1 174 ? -2.023 -15.127 -15.809 1.00 92.25 174 LEU A C 1
ATOM 1361 O O . LEU A 1 174 ? -0.860 -14.760 -15.896 1.00 92.25 174 LEU A O 1
ATOM 1365 N N . ASN A 1 175 ? -2.441 -16.300 -16.274 1.00 93.12 175 ASN A N 1
ATOM 1366 C CA . ASN A 1 175 ? -1.584 -17.257 -16.982 1.00 93.12 175 ASN A CA 1
ATOM 1367 C C . ASN A 1 175 ? -1.580 -17.057 -18.508 1.00 93.12 175 ASN A C 1
ATOM 1369 O O . ASN A 1 175 ? -1.068 -17.901 -19.240 1.00 93.12 175 ASN A O 1
ATOM 1373 N N . GLN A 1 176 ? -2.193 -15.976 -18.987 1.00 95.06 176 GLN A N 1
ATOM 1374 C CA . GLN A 1 176 ? -2.283 -15.599 -20.393 1.00 95.06 176 GLN A CA 1
ATOM 1375 C C . GLN A 1 176 ? -2.132 -14.085 -20.515 1.00 95.06 176 GLN A C 1
ATOM 1377 O O . GLN A 1 176 ? -2.524 -13.345 -19.608 1.00 95.06 176 GLN A O 1
ATOM 1382 N N . CYS A 1 177 ? -1.598 -13.634 -21.650 1.00 96.25 177 CYS A N 1
ATOM 1383 C CA . CYS A 1 177 ? -1.479 -12.215 -21.948 1.00 96.25 177 CYS A CA 1
ATOM 1384 C C . CYS A 1 177 ? -2.876 -11.559 -21.975 1.00 96.25 177 CYS A C 1
ATOM 1386 O O . CYS A 1 177 ? -3.755 -12.042 -22.699 1.00 96.25 177 CYS A O 1
ATOM 1388 N N . PRO A 1 178 ? -3.109 -10.473 -21.211 1.00 95.25 178 PRO A N 1
ATOM 1389 C CA . PRO A 1 178 ? -4.363 -9.729 -21.265 1.00 95.25 178 PRO A CA 1
ATOM 1390 C C . PRO A 1 178 ? -4.694 -9.270 -22.689 1.00 95.25 178 PRO A C 1
ATOM 1392 O O . PRO A 1 178 ? -3.803 -8.841 -23.420 1.00 95.25 178 PRO A O 1
ATOM 1395 N N . ASP A 1 179 ? -5.979 -9.266 -23.062 1.00 95.00 179 ASP A N 1
ATOM 1396 C CA . ASP A 1 179 ? -6.425 -8.919 -24.424 1.00 95.00 179 ASP A CA 1
ATOM 1397 C C . ASP A 1 179 ? -5.857 -7.584 -24.933 1.00 95.00 179 ASP A C 1
ATOM 1399 O O . ASP A 1 179 ? -5.412 -7.481 -26.073 1.00 95.00 179 ASP A O 1
ATOM 1403 N N . GLN A 1 180 ? -5.804 -6.577 -24.063 1.00 94.56 180 GLN A N 1
ATOM 1404 C CA . GLN A 1 180 ? -5.278 -5.241 -24.366 1.00 94.56 180 GLN A CA 1
ATOM 1405 C C . GLN A 1 180 ? -3.761 -5.198 -24.649 1.00 94.56 180 GLN A C 1
ATOM 1407 O O . GLN A 1 180 ? -3.250 -4.179 -25.105 1.00 94.56 180 GLN A O 1
ATOM 1412 N N . TYR A 1 181 ? -3.030 -6.269 -24.327 1.00 95.94 181 TYR A N 1
ATOM 1413 C CA . TYR A 1 181 ? -1.587 -6.395 -24.527 1.00 95.94 181 TYR A CA 1
ATOM 1414 C C . TYR A 1 181 ? -1.233 -7.444 -25.583 1.00 95.94 181 TYR A C 1
ATOM 1416 O O . TYR A 1 181 ? -0.050 -7.674 -25.801 1.00 95.94 181 TYR A O 1
ATOM 1424 N N . LYS A 1 182 ? -2.214 -8.030 -26.285 1.00 96.81 182 LYS A N 1
ATOM 1425 C CA . LYS A 1 182 ? -1.978 -9.069 -27.304 1.00 96.81 182 LYS A CA 1
ATOM 1426 C C . LYS A 1 182 ? -1.035 -8.641 -28.427 1.00 96.81 182 LYS A C 1
ATOM 1428 O O . LYS A 1 182 ? -0.245 -9.448 -28.897 1.00 96.81 182 LYS A O 1
ATOM 1433 N N . GLU A 1 183 ? -1.070 -7.373 -28.833 1.00 97.69 183 GLU A N 1
ATOM 1434 C CA . GLU A 1 183 ? -0.139 -6.831 -29.841 1.00 97.69 183 GLU A CA 1
ATOM 1435 C C . GLU A 1 183 ? 1.311 -6.708 -29.330 1.00 97.69 183 GLU A C 1
ATOM 1437 O O . GLU A 1 183 ? 2.230 -6.472 -30.110 1.00 97.69 183 GLU A O 1
ATOM 1442 N N . HIS A 1 184 ? 1.514 -6.876 -28.022 1.00 97.94 184 HIS A N 1
ATOM 1443 C CA . HIS A 1 184 ? 2.789 -6.808 -27.312 1.00 97.94 184 HIS A CA 1
ATOM 1444 C C . HIS A 1 184 ? 2.980 -8.037 -26.407 1.00 97.94 184 HIS A C 1
ATOM 1446 O O . HIS A 1 184 ? 3.516 -7.927 -25.300 1.00 97.94 184 HIS A O 1
ATOM 1452 N N . GLU A 1 185 ? 2.482 -9.201 -26.838 1.00 98.12 185 GLU A N 1
ATOM 1453 C CA . GLU A 1 185 ? 2.544 -10.444 -26.060 1.00 98.12 185 GLU A CA 1
ATOM 1454 C C . GLU A 1 185 ? 3.990 -10.849 -25.739 1.00 98.12 185 GLU A C 1
ATOM 1456 O O . GLU A 1 185 ? 4.274 -11.310 -24.636 1.00 98.12 185 GLU A O 1
ATOM 1461 N N . ASP A 1 186 ? 4.921 -10.599 -26.659 1.00 98.50 186 ASP A N 1
ATOM 1462 C CA . ASP A 1 186 ? 6.354 -10.803 -26.459 1.00 98.50 186 ASP A CA 1
ATOM 1463 C C . ASP A 1 186 ? 6.909 -9.914 -25.331 1.00 98.50 186 ASP A C 1
ATOM 1465 O O . ASP A 1 186 ? 7.608 -10.403 -24.440 1.00 98.50 186 ASP A O 1
ATOM 1469 N N . PHE A 1 187 ? 6.550 -8.627 -25.299 1.00 98.56 187 PHE A N 1
ATOM 1470 C CA . PHE A 1 187 ? 6.968 -7.705 -24.236 1.00 98.56 187 PHE A CA 1
ATOM 1471 C C . PHE A 1 187 ? 6.334 -8.042 -22.889 1.00 98.56 187 PHE A C 1
ATOM 1473 O O . PHE A 1 187 ? 6.994 -7.932 -21.847 1.00 98.56 187 PHE A O 1
ATOM 1480 N N . TRP A 1 188 ? 5.072 -8.476 -22.903 1.00 98.31 188 TRP A N 1
ATOM 1481 C CA . TRP A 1 188 ? 4.394 -8.992 -21.721 1.00 98.31 188 TRP A CA 1
ATOM 1482 C C . TRP A 1 188 ? 5.136 -10.213 -21.175 1.00 98.31 188 TRP A C 1
ATOM 1484 O O . TRP A 1 188 ? 5.534 -10.206 -20.010 1.00 98.31 188 TRP A O 1
ATOM 1494 N N . TRP A 1 189 ? 5.414 -11.203 -22.027 1.00 98.00 189 TRP A N 1
ATOM 1495 C CA . TRP A 1 189 ? 6.120 -12.425 -21.652 1.00 98.00 189 TRP A CA 1
ATOM 1496 C C . TRP A 1 189 ? 7.498 -12.130 -21.054 1.00 98.00 189 TRP A C 1
ATOM 1498 O O . TRP A 1 189 ? 7.815 -12.618 -19.968 1.00 98.00 189 TRP A O 1
ATOM 1508 N N . MET A 1 190 ? 8.290 -11.275 -21.713 1.00 98.31 190 MET A N 1
ATOM 1509 C CA . MET A 1 190 ? 9.609 -10.865 -21.219 1.00 98.31 190 MET A CA 1
ATOM 1510 C C . MET A 1 190 ? 9.520 -10.164 -19.862 1.00 98.31 190 MET A C 1
ATOM 1512 O O . MET A 1 190 ? 10.323 -10.435 -18.974 1.00 98.31 190 MET A O 1
ATOM 1516 N N . THR A 1 191 ? 8.536 -9.283 -19.675 1.00 98.50 191 THR A N 1
ATOM 1517 C CA . THR A 1 191 ? 8.333 -8.578 -18.400 1.00 98.50 191 THR A CA 1
ATOM 1518 C C . THR A 1 191 ? 7.913 -9.526 -17.279 1.00 98.50 191 THR A C 1
ATOM 1520 O O . THR A 1 191 ? 8.392 -9.380 -16.156 1.00 98.50 191 THR A O 1
ATOM 1523 N N . VAL A 1 192 ? 7.053 -10.508 -17.563 1.00 98.06 192 VAL A N 1
ATOM 1524 C CA . VAL A 1 192 ? 6.610 -11.504 -16.574 1.00 98.06 192 VAL A CA 1
ATOM 1525 C C . VAL A 1 192 ? 7.773 -12.374 -16.096 1.00 98.06 192 VAL A C 1
ATOM 1527 O O . VAL A 1 192 ? 7.909 -12.561 -14.891 1.00 98.06 192 VAL A O 1
ATOM 1530 N N . HIS A 1 193 ? 8.650 -12.816 -16.998 1.00 97.81 193 HIS A N 1
ATOM 1531 C CA . HIS A 1 193 ? 9.775 -13.710 -16.677 1.00 97.81 193 HIS A CA 1
ATOM 1532 C C . HIS A 1 193 ? 11.056 -12.973 -16.256 1.00 97.81 193 HIS A C 1
ATOM 1534 O O . HIS A 1 193 ? 12.091 -13.589 -16.012 1.00 97.81 193 HIS A O 1
ATOM 1540 N N . THR A 1 194 ? 11.028 -11.639 -16.184 1.00 98.44 194 THR A N 1
ATOM 1541 C CA . THR A 1 194 ? 12.156 -10.873 -15.644 1.00 98.44 194 THR A CA 1
ATOM 1542 C C . THR A 1 194 ? 12.100 -10.925 -14.121 1.00 98.44 194 THR A C 1
ATOM 1544 O O . THR A 1 194 ? 11.244 -10.281 -13.514 1.00 98.44 194 THR A O 1
ATOM 1547 N N . MET A 1 195 ? 13.016 -11.673 -13.507 1.00 98.31 195 MET A N 1
ATOM 1548 C CA . MET A 1 195 ? 13.051 -11.870 -12.056 1.00 98.31 195 MET A CA 1
ATOM 1549 C C . MET A 1 195 ? 13.973 -10.866 -11.362 1.00 98.31 195 MET A C 1
ATOM 1551 O O . MET A 1 195 ? 15.129 -10.689 -11.736 1.00 98.31 195 MET A O 1
ATOM 1555 N N . ILE A 1 196 ? 13.445 -10.205 -10.337 1.00 98.44 196 ILE A N 1
ATOM 1556 C CA . ILE A 1 196 ? 14.186 -9.373 -9.391 1.00 98.44 196 ILE A CA 1
ATOM 1557 C C . ILE A 1 196 ? 14.589 -10.273 -8.222 1.00 98.44 196 ILE A C 1
ATOM 1559 O O . ILE A 1 196 ? 13.716 -10.810 -7.544 1.00 98.44 196 ILE A O 1
ATOM 1563 N N . HIS A 1 197 ? 15.890 -10.409 -7.984 1.00 97.81 197 HIS A N 1
ATOM 1564 C CA . HIS A 1 197 ? 16.466 -11.220 -6.912 1.00 97.81 197 HIS A CA 1
ATOM 1565 C C . HIS A 1 197 ? 16.648 -10.347 -5.665 1.00 97.81 197 HIS A C 1
ATOM 1567 O O . HIS A 1 197 ? 17.641 -9.626 -5.541 1.00 97.81 197 HIS A O 1
ATOM 1573 N N . ASP A 1 198 ? 15.659 -10.334 -4.774 1.00 96.62 198 ASP A N 1
ATOM 1574 C CA . ASP A 1 198 ? 15.664 -9.515 -3.562 1.00 96.62 198 ASP A CA 1
ATOM 1575 C C . ASP A 1 198 ? 15.594 -10.370 -2.285 1.00 96.62 198 ASP A C 1
ATOM 1577 O O . ASP A 1 198 ? 16.044 -11.516 -2.254 1.00 96.62 198 ASP A O 1
ATOM 1581 N N . THR A 1 199 ? 15.117 -9.784 -1.183 1.00 96.31 199 THR A N 1
ATOM 1582 C CA . THR A 1 199 ? 14.863 -10.532 0.048 1.00 96.31 199 THR A CA 1
ATOM 1583 C C . THR A 1 199 ? 13.444 -10.314 0.550 1.00 96.31 199 THR A C 1
ATOM 1585 O O . THR A 1 199 ? 12.887 -9.213 0.479 1.00 96.31 199 THR A O 1
ATOM 1588 N N . GLU A 1 200 ? 12.866 -11.361 1.123 1.00 94.25 200 GLU A N 1
ATOM 1589 C CA . GLU A 1 200 ? 11.609 -11.323 1.849 1.00 94.25 200 GLU A CA 1
ATOM 1590 C C . GLU A 1 200 ? 11.852 -11.644 3.321 1.00 94.25 200 GLU A C 1
ATOM 1592 O O . GLU A 1 200 ? 12.228 -12.749 3.687 1.00 94.25 200 GLU A O 1
ATOM 1597 N N . ASN A 1 201 ? 11.633 -10.663 4.193 1.00 89.38 201 ASN A N 1
ATOM 1598 C CA . ASN A 1 201 ? 11.872 -10.768 5.633 1.00 89.38 201 ASN A CA 1
ATOM 1599 C C . ASN A 1 201 ? 13.295 -11.245 5.998 1.00 89.38 201 ASN A C 1
ATOM 1601 O O . ASN A 1 201 ? 13.508 -11.736 7.103 1.00 89.38 201 ASN A O 1
ATOM 1605 N N . GLY A 1 202 ? 14.263 -11.019 5.104 1.00 92.88 202 GLY A N 1
ATOM 1606 C CA . GLY A 1 202 ? 15.666 -11.404 5.263 1.00 92.88 202 GLY A CA 1
ATOM 1607 C C . GLY A 1 202 ? 16.068 -12.663 4.495 1.00 92.88 202 GLY A C 1
ATOM 1608 O O . GLY A 1 202 ? 17.264 -12.869 4.312 1.00 92.88 202 GLY A O 1
ATOM 1609 N N . ASP A 1 203 ? 15.106 -13.446 4.007 1.00 95.44 203 ASP A N 1
ATOM 1610 C CA . ASP A 1 203 ? 15.363 -14.644 3.209 1.00 95.44 203 ASP A CA 1
ATOM 1611 C C . ASP A 1 203 ? 15.466 -14.284 1.723 1.00 95.44 203 ASP A C 1
ATOM 1613 O O . ASP A 1 203 ? 14.790 -13.362 1.266 1.00 95.44 203 ASP A O 1
ATOM 1617 N N . GLU A 1 204 ? 16.306 -14.987 0.963 1.00 96.81 204 GLU A N 1
ATOM 1618 C CA . GLU A 1 204 ? 16.404 -14.801 -0.491 1.00 96.81 204 GLU A CA 1
ATOM 1619 C C . GLU A 1 204 ? 15.056 -15.081 -1.162 1.00 96.81 204 GLU A C 1
ATOM 1621 O O . GLU A 1 204 ? 14.371 -16.056 -0.840 1.00 96.81 204 GLU A O 1
ATOM 1626 N N . ALA A 1 205 ? 14.666 -14.210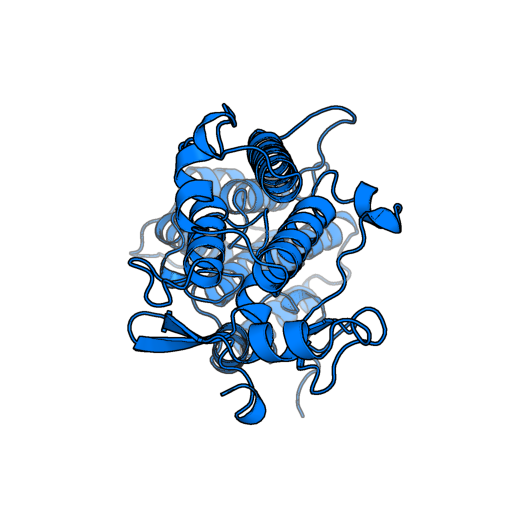 -2.090 1.00 96.12 205 ALA A N 1
ATOM 1627 C CA . ALA A 1 205 ? 13.401 -14.322 -2.792 1.00 96.12 205 ALA A CA 1
ATOM 1628 C C . ALA A 1 205 ? 13.504 -13.771 -4.214 1.00 96.12 205 ALA A C 1
ATOM 1630 O O . ALA A 1 205 ? 14.274 -12.854 -4.493 1.00 96.12 205 ALA A O 1
ATOM 1631 N N . ASP A 1 206 ? 12.652 -14.298 -5.089 1.00 96.50 206 ASP A N 1
ATOM 1632 C CA . ASP A 1 206 ? 12.485 -13.797 -6.446 1.00 96.50 206 ASP A CA 1
ATOM 1633 C C . ASP A 1 206 ? 11.126 -13.111 -6.596 1.00 96.50 206 ASP A C 1
ATOM 1635 O O . ASP A 1 206 ? 10.103 -13.596 -6.103 1.00 96.50 206 ASP A O 1
ATOM 1639 N N . LEU A 1 207 ? 11.108 -11.987 -7.309 1.00 96.62 207 LEU A N 1
ATOM 1640 C CA . LEU A 1 207 ? 9.910 -11.212 -7.610 1.00 96.62 207 LEU A CA 1
ATOM 1641 C C . LEU A 1 207 ? 9.865 -10.880 -9.102 1.00 96.62 207 LEU A C 1
ATOM 1643 O O . LEU A 1 207 ? 10.755 -10.212 -9.619 1.00 96.62 207 LEU A O 1
ATOM 1647 N N . SER A 1 208 ? 8.804 -11.291 -9.794 1.00 97.88 208 SER A N 1
ATOM 1648 C CA . SER A 1 208 ? 8.587 -10.902 -11.193 1.00 97.88 208 SER A CA 1
ATOM 1649 C C . SER A 1 208 ? 8.491 -9.378 -11.333 1.00 97.88 208 SER A C 1
ATOM 1651 O O . SER A 1 208 ? 7.786 -8.719 -10.563 1.00 97.88 208 SER A O 1
ATOM 1653 N N . LEU A 1 209 ? 9.133 -8.811 -12.357 1.00 98.50 209 LEU A N 1
ATOM 1654 C CA . LEU A 1 209 ? 9.035 -7.389 -12.685 1.00 98.50 209 LEU A CA 1
ATOM 1655 C C . LEU A 1 209 ? 7.584 -6.973 -12.962 1.00 98.50 209 LEU A C 1
ATOM 1657 O O . LEU A 1 209 ? 7.161 -5.913 -12.501 1.00 98.50 209 LEU A O 1
ATOM 1661 N N . ALA A 1 210 ? 6.798 -7.812 -13.644 1.00 97.94 210 ALA A N 1
ATOM 1662 C CA . ALA A 1 210 ? 5.370 -7.564 -13.846 1.00 97.94 210 ALA A CA 1
ATOM 1663 C C . ALA A 1 210 ? 4.632 -7.389 -12.510 1.00 97.94 210 ALA A C 1
ATOM 1665 O O . ALA A 1 210 ? 3.859 -6.445 -12.342 1.00 97.94 210 ALA A O 1
ATOM 1666 N N . LEU A 1 211 ? 4.926 -8.254 -11.535 1.00 96.31 211 LEU A N 1
ATOM 1667 C CA . LEU A 1 211 ? 4.319 -8.199 -10.208 1.00 96.31 211 LEU A CA 1
ATOM 1668 C C . LEU A 1 211 ? 4.802 -6.990 -9.401 1.00 96.31 211 LEU A C 1
ATOM 1670 O O . LEU A 1 211 ? 4.015 -6.365 -8.694 1.00 96.31 211 LEU A O 1
ATOM 1674 N N . ALA A 1 212 ? 6.078 -6.620 -9.530 1.00 97.69 212 ALA A N 1
ATOM 1675 C CA . ALA A 1 212 ? 6.625 -5.417 -8.910 1.00 97.69 212 ALA A CA 1
ATOM 1676 C C . ALA A 1 212 ? 5.959 -4.138 -9.450 1.00 97.69 212 ALA A C 1
ATOM 1678 O O . ALA A 1 212 ? 5.668 -3.231 -8.670 1.00 97.69 212 ALA A O 1
ATOM 1679 N N . ILE A 1 213 ? 5.668 -4.073 -10.757 1.00 98.00 213 ILE A N 1
ATOM 1680 C CA . ILE A 1 213 ? 4.914 -2.968 -11.372 1.00 98.00 213 ILE A CA 1
ATOM 1681 C C . ILE A 1 213 ? 3.463 -2.975 -10.872 1.00 98.00 213 ILE A C 1
ATOM 1683 O O . ILE A 1 213 ? 2.977 -1.949 -10.394 1.00 98.00 213 ILE A O 1
ATOM 1687 N N . ASP A 1 214 ? 2.792 -4.129 -10.898 1.00 96.50 214 ASP A N 1
ATOM 1688 C CA . ASP A 1 214 ? 1.421 -4.287 -10.396 1.00 96.50 214 ASP A CA 1
ATOM 1689 C C . ASP A 1 214 ? 1.303 -3.861 -8.919 1.00 96.50 214 ASP A C 1
ATOM 1691 O O . ASP A 1 214 ? 0.334 -3.204 -8.527 1.00 96.50 214 ASP A O 1
ATOM 1695 N N . MET A 1 215 ? 2.323 -4.147 -8.108 1.00 96.12 215 MET A N 1
ATOM 1696 C CA . MET A 1 215 ? 2.384 -3.820 -6.679 1.00 96.12 215 MET A CA 1
ATOM 1697 C C . MET A 1 215 ? 3.087 -2.491 -6.369 1.00 96.12 215 MET A C 1
ATOM 1699 O O . MET A 1 215 ? 3.303 -2.158 -5.197 1.00 96.12 215 MET A O 1
ATOM 1703 N N . LEU A 1 216 ? 3.406 -1.683 -7.385 1.00 96.94 216 LEU A N 1
ATOM 1704 C CA . LEU A 1 216 ? 3.938 -0.338 -7.202 1.00 96.94 216 LEU A CA 1
ATOM 1705 C C . LEU A 1 216 ? 2.803 0.613 -6.804 1.00 96.94 216 LEU A C 1
ATOM 1707 O O . LEU A 1 216 ? 2.191 1.277 -7.637 1.00 96.94 216 LEU A O 1
ATOM 1711 N N . TRP A 1 217 ? 2.509 0.675 -5.508 1.00 95.06 217 TRP A N 1
ATOM 1712 C CA . TRP A 1 217 ? 1.482 1.552 -4.946 1.00 95.06 217 TRP A CA 1
ATOM 1713 C C . TRP A 1 217 ? 2.067 2.922 -4.554 1.00 95.06 217 TRP A C 1
ATOM 1715 O O . TRP A 1 217 ? 2.783 3.004 -3.556 1.00 95.06 217 TRP A O 1
ATOM 1725 N N . PRO A 1 218 ? 1.744 4.027 -5.259 1.00 94.44 218 PRO A N 1
ATOM 1726 C CA . PRO A 1 218 ? 2.100 5.391 -4.856 1.00 94.44 218 PRO A CA 1
ATOM 1727 C C . PRO A 1 218 ? 1.837 5.760 -3.393 1.00 94.44 218 PRO A C 1
ATOM 1729 O O . PRO A 1 218 ? 2.609 6.504 -2.785 1.00 94.44 218 PRO A O 1
ATOM 1732 N N . CYS A 1 219 ? 0.774 5.225 -2.793 1.00 93.12 219 CYS A N 1
ATOM 1733 C CA . CYS A 1 219 ? 0.440 5.479 -1.394 1.00 93.12 219 CYS A CA 1
ATOM 1734 C C . CYS A 1 219 ? 1.386 4.796 -0.387 1.00 93.12 219 CYS A C 1
ATOM 1736 O O . CYS A 1 219 ? 1.365 5.153 0.798 1.00 93.12 219 CYS A O 1
ATOM 1738 N N . HIS A 1 220 ? 2.212 3.852 -0.841 1.00 96.25 220 HIS A N 1
ATOM 1739 C CA . HIS A 1 220 ? 3.136 3.095 -0.012 1.00 96.25 220 HIS A CA 1
ATOM 1740 C C . HIS A 1 220 ? 4.243 3.987 0.564 1.00 96.25 220 HIS A C 1
ATOM 1742 O O . HIS A 1 220 ? 4.777 4.869 -0.110 1.00 96.25 220 HIS A O 1
ATOM 1748 N N . TRP A 1 221 ? 4.635 3.734 1.813 1.00 95.50 221 TRP A N 1
ATOM 1749 C CA . TRP A 1 221 ? 5.653 4.528 2.512 1.00 95.50 221 TRP A CA 1
ATOM 1750 C C . TRP A 1 221 ? 7.051 4.491 1.854 1.00 95.50 221 TRP A C 1
ATOM 1752 O O . TRP A 1 221 ? 7.819 5.426 2.054 1.00 95.50 221 TRP A O 1
ATOM 1762 N N . ARG A 1 222 ? 7.362 3.460 1.045 1.00 96.62 222 ARG A N 1
ATOM 1763 C CA . ARG A 1 222 ? 8.600 3.328 0.227 1.00 96.62 222 ARG A CA 1
ATOM 1764 C C . ARG A 1 222 ? 8.407 3.584 -1.262 1.00 96.62 222 ARG A C 1
ATOM 1766 O O . ARG A 1 222 ? 9.100 2.983 -2.077 1.00 96.62 222 ARG A O 1
ATOM 1773 N N . PHE A 1 223 ? 7.429 4.392 -1.657 1.00 97.50 223 PHE A N 1
ATOM 1774 C CA . PHE A 1 223 ? 7.126 4.553 -3.080 1.00 97.50 223 PHE A CA 1
ATOM 1775 C C . PHE A 1 223 ? 8.364 4.891 -3.936 1.00 97.50 223 PHE A C 1
ATOM 1777 O O . PHE A 1 223 ? 8.579 4.255 -4.964 1.00 97.50 223 PHE A O 1
ATOM 1784 N N . VAL A 1 224 ? 9.201 5.840 -3.502 1.00 97.81 224 VAL A N 1
ATOM 1785 C CA . VAL A 1 224 ? 10.370 6.298 -4.276 1.00 97.81 224 VAL A CA 1
ATOM 1786 C C . VAL A 1 224 ? 11.422 5.190 -4.401 1.00 97.81 224 VAL A C 1
ATOM 1788 O O . VAL A 1 224 ? 11.959 4.968 -5.484 1.00 97.81 224 VAL A O 1
ATOM 1791 N N . GLU A 1 225 ? 11.701 4.456 -3.322 1.00 98.06 225 GLU A N 1
ATOM 1792 C CA . GLU A 1 225 ? 12.643 3.335 -3.344 1.00 98.06 225 GLU A CA 1
ATOM 1793 C C . GLU A 1 225 ? 12.123 2.167 -4.185 1.00 98.06 225 GLU A C 1
ATOM 1795 O O . GLU A 1 225 ? 12.888 1.588 -4.949 1.00 98.06 225 GLU A O 1
ATOM 1800 N N . ASN A 1 226 ? 10.835 1.836 -4.080 1.00 98.38 226 ASN A N 1
ATOM 1801 C CA . ASN A 1 226 ? 10.218 0.794 -4.900 1.00 98.38 226 ASN A CA 1
ATOM 1802 C C . ASN A 1 226 ? 10.237 1.164 -6.383 1.00 98.38 226 ASN A C 1
ATOM 1804 O O . ASN A 1 226 ? 10.549 0.319 -7.216 1.00 98.38 226 ASN A O 1
ATOM 1808 N N . LEU A 1 227 ? 9.944 2.428 -6.710 1.00 98.56 227 LEU A N 1
ATOM 1809 C CA . LEU A 1 227 ? 10.040 2.933 -8.074 1.00 98.56 227 LEU A CA 1
ATOM 1810 C C . LEU A 1 227 ? 11.464 2.754 -8.600 1.00 98.56 227 LEU A C 1
ATOM 1812 O O . LEU A 1 227 ? 11.642 2.235 -9.694 1.00 98.56 227 LEU A O 1
ATOM 1816 N N . ARG A 1 228 ? 12.482 3.113 -7.811 1.00 98.44 228 ARG A N 1
ATOM 1817 C CA . ARG A 1 228 ? 13.878 2.895 -8.200 1.00 98.44 228 ARG A CA 1
ATOM 1818 C C . ARG A 1 228 ? 14.184 1.421 -8.468 1.00 98.44 228 ARG A C 1
ATOM 1820 O O . ARG A 1 228 ? 14.804 1.145 -9.481 1.00 98.44 228 ARG A O 1
ATOM 1827 N N . ILE A 1 229 ? 13.743 0.498 -7.610 1.00 98.62 229 ILE A N 1
ATOM 1828 C CA . ILE A 1 229 ? 13.947 -0.950 -7.812 1.00 98.62 229 ILE A CA 1
ATOM 1829 C C . ILE A 1 229 ? 13.330 -1.407 -9.141 1.00 98.62 229 ILE A C 1
ATOM 1831 O O . ILE A 1 229 ? 13.978 -2.111 -9.909 1.00 98.62 229 ILE A O 1
ATOM 1835 N N . VAL A 1 230 ? 12.107 -0.961 -9.443 1.00 98.69 230 VAL A N 1
ATOM 1836 C CA . VAL A 1 230 ? 11.427 -1.273 -10.709 1.00 98.69 230 VAL A CA 1
ATOM 1837 C C . VAL A 1 230 ? 12.193 -0.708 -11.912 1.00 98.69 230 VAL A C 1
ATOM 1839 O O . VAL A 1 230 ? 12.389 -1.416 -12.895 1.00 98.69 230 VAL A O 1
ATOM 1842 N N . LEU A 1 231 ? 12.660 0.544 -11.848 1.00 98.69 231 LEU A N 1
ATOM 1843 C CA . LEU A 1 231 ? 13.418 1.161 -12.945 1.00 98.69 231 LEU A CA 1
ATOM 1844 C C . LEU A 1 231 ? 14.810 0.536 -13.122 1.00 98.69 231 LEU A C 1
ATOM 1846 O O . LEU A 1 231 ? 15.243 0.342 -14.255 1.00 98.69 231 LEU A O 1
ATOM 1850 N N . ASP A 1 232 ? 15.487 0.186 -12.026 1.00 98.56 232 ASP A N 1
ATOM 1851 C CA . ASP A 1 232 ? 16.750 -0.561 -12.031 1.00 98.56 232 ASP A CA 1
ATOM 1852 C C . ASP A 1 232 ? 16.555 -1.911 -12.744 1.00 98.56 232 ASP A C 1
ATOM 1854 O O . ASP A 1 232 ? 17.337 -2.252 -13.631 1.00 98.56 232 ASP A O 1
ATOM 1858 N N . ALA A 1 233 ? 15.473 -2.633 -12.435 1.00 98.69 233 ALA A N 1
ATOM 1859 C CA . ALA A 1 233 ? 15.147 -3.909 -13.067 1.00 98.69 233 ALA A CA 1
ATOM 1860 C C . ALA A 1 233 ? 14.833 -3.771 -14.569 1.00 98.69 233 ALA A C 1
ATOM 1862 O O . ALA A 1 233 ? 15.364 -4.540 -15.367 1.00 98.69 233 ALA A O 1
ATOM 1863 N N . ILE A 1 234 ? 14.071 -2.746 -14.977 1.00 98.69 234 ILE A N 1
ATOM 1864 C CA . ILE A 1 234 ? 13.859 -2.394 -16.400 1.00 98.69 234 ILE A CA 1
ATOM 1865 C C . ILE A 1 234 ? 15.198 -2.089 -17.097 1.00 98.69 234 ILE A C 1
ATOM 1867 O O . ILE A 1 234 ? 15.415 -2.439 -18.258 1.00 98.69 234 ILE A O 1
ATOM 1871 N N . GLY A 1 235 ? 16.123 -1.447 -16.382 1.00 98.44 235 GLY A N 1
ATOM 1872 C CA . GLY A 1 235 ? 17.487 -1.178 -16.832 1.00 98.44 235 GLY A CA 1
ATOM 1873 C C . GLY A 1 235 ? 18.406 -2.403 -16.891 1.00 98.44 235 GLY A C 1
ATOM 1874 O O . GLY A 1 235 ? 19.496 -2.305 -17.455 1.00 98.44 235 GLY A O 1
ATOM 1875 N N . GLY A 1 236 ? 17.984 -3.548 -16.342 1.00 98.31 236 GLY A N 1
ATOM 1876 C CA . GLY A 1 236 ? 18.752 -4.795 -16.274 1.00 98.31 236 GLY A CA 1
ATOM 1877 C C . GLY A 1 236 ? 19.496 -5.033 -14.952 1.00 98.31 236 GLY A C 1
ATOM 1878 O O . GLY A 1 236 ? 20.168 -6.053 -14.808 1.00 98.31 236 GLY A O 1
ATOM 1879 N N . LYS A 1 237 ? 19.387 -4.139 -13.958 1.00 98.50 237 LYS A N 1
ATOM 1880 C CA . LYS A 1 237 ? 19.915 -4.367 -12.603 1.00 98.50 237 LYS A CA 1
ATOM 1881 C C . LYS A 1 237 ? 18.880 -5.132 -11.773 1.00 98.50 237 LYS A C 1
ATOM 1883 O O . LYS A 1 237 ? 18.020 -4.543 -11.128 1.00 98.50 237 LYS A O 1
ATOM 1888 N N . LEU A 1 238 ? 19.013 -6.457 -11.764 1.00 98.50 238 LEU A N 1
ATOM 1889 C CA . LEU A 1 238 ? 18.055 -7.375 -11.131 1.00 98.50 238 LEU A CA 1
ATOM 1890 C C . LEU A 1 238 ? 18.315 -7.660 -9.642 1.00 98.50 238 LEU A C 1
ATOM 1892 O O . LEU A 1 238 ? 17.500 -8.309 -9.004 1.00 98.50 238 LEU A O 1
ATOM 1896 N N . ASN A 1 239 ? 19.423 -7.167 -9.077 1.00 98.50 239 ASN A N 1
ATOM 1897 C CA . ASN A 1 239 ? 19.802 -7.376 -7.674 1.00 98.50 239 ASN A CA 1
ATOM 1898 C C . ASN A 1 239 ? 19.755 -6.032 -6.919 1.00 98.50 239 ASN A C 1
ATOM 1900 O O . ASN A 1 239 ? 20.743 -5.281 -6.940 1.00 98.50 239 ASN A O 1
ATOM 1904 N N . PRO A 1 240 ? 18.615 -5.650 -6.319 1.00 97.81 240 PRO A N 1
ATOM 1905 C CA . PRO A 1 240 ? 18.503 -4.393 -5.598 1.00 97.81 240 PRO A CA 1
ATOM 1906 C C . PRO A 1 240 ? 19.250 -4.436 -4.256 1.00 97.81 240 PRO A C 1
ATOM 1908 O O . PRO A 1 240 ? 19.259 -5.432 -3.545 1.00 97.81 240 PRO A O 1
ATOM 1911 N N . GLU A 1 241 ? 19.827 -3.300 -3.857 1.00 97.00 241 GLU A N 1
ATOM 1912 C CA . GLU A 1 241 ? 20.541 -3.160 -2.571 1.00 97.00 241 GLU A CA 1
ATOM 1913 C C . GLU A 1 241 ? 19.613 -3.225 -1.351 1.00 97.00 241 GLU A C 1
ATOM 1915 O O . GLU A 1 241 ? 20.050 -3.475 -0.229 1.00 97.00 241 GLU A O 1
ATOM 1920 N N . LYS A 1 242 ? 18.329 -2.925 -1.553 1.00 97.19 242 LYS A N 1
ATOM 1921 C CA . LYS A 1 242 ? 17.292 -2.983 -0.525 1.00 97.19 242 LYS A CA 1
ATOM 1922 C C . LYS A 1 242 ? 16.115 -3.769 -1.081 1.00 97.19 242 LYS A C 1
ATOM 1924 O O . LYS A 1 242 ? 15.783 -3.574 -2.248 1.00 97.19 242 LYS A O 1
ATOM 1929 N N . PRO A 1 243 ? 15.418 -4.553 -0.250 1.00 97.44 243 PRO A N 1
ATOM 1930 C CA . PRO A 1 243 ? 14.291 -5.340 -0.722 1.00 97.44 243 PRO A CA 1
ATOM 1931 C C . PRO A 1 243 ? 13.123 -4.458 -1.154 1.00 97.44 243 PRO A C 1
ATOM 1933 O O . PRO A 1 243 ? 12.931 -3.357 -0.606 1.00 97.44 243 PRO A O 1
ATOM 1936 N N . PHE A 1 244 ? 12.330 -4.964 -2.094 1.00 97.88 244 PHE A N 1
ATOM 1937 C CA . PHE A 1 244 ? 11.064 -4.369 -2.497 1.00 97.88 244 PHE A CA 1
ATOM 1938 C C . PHE A 1 244 ? 10.040 -4.541 -1.372 1.00 97.88 244 PHE A C 1
ATOM 1940 O O . PHE A 1 244 ? 9.911 -5.616 -0.789 1.00 97.88 244 PHE A O 1
ATOM 1947 N N . ALA A 1 245 ? 9.302 -3.487 -1.029 1.00 96.75 245 ALA A N 1
ATOM 1948 C CA . ALA A 1 245 ? 8.297 -3.550 0.032 1.00 96.75 245 ALA A CA 1
ATOM 1949 C C . ALA A 1 245 ? 6.925 -3.172 -0.517 1.00 96.75 245 ALA A C 1
ATOM 1951 O O . ALA A 1 245 ? 6.781 -2.118 -1.119 1.00 96.75 245 ALA A O 1
ATOM 1952 N N . ALA A 1 246 ? 5.910 -3.988 -0.280 1.00 93.06 246 ALA A N 1
ATOM 1953 C CA . ALA A 1 246 ? 4.547 -3.733 -0.740 1.00 93.06 246 ALA A CA 1
ATOM 1954 C C . ALA A 1 246 ? 3.554 -3.973 0.399 1.00 93.06 246 ALA A C 1
ATOM 1956 O O . ALA A 1 246 ? 3.951 -4.230 1.536 1.00 93.06 246 ALA A O 1
ATOM 1957 N N . CYS A 1 247 ? 2.253 -3.892 0.110 1.00 86.38 247 CYS A N 1
ATOM 1958 C CA . CYS A 1 247 ? 1.207 -4.240 1.068 1.00 86.38 247 CYS A CA 1
ATOM 1959 C C . CYS A 1 247 ? 1.444 -5.673 1.586 1.00 86.38 247 CYS A C 1
ATOM 1961 O O . CYS A 1 247 ? 1.248 -6.638 0.856 1.00 86.38 247 CYS A O 1
ATOM 1963 N N . GLY A 1 248 ? 1.943 -5.803 2.818 1.00 87.25 248 GLY A N 1
ATOM 1964 C CA . GLY A 1 248 ? 2.316 -7.079 3.439 1.00 87.25 248 GLY A CA 1
ATOM 1965 C C . GLY A 1 248 ? 3.754 -7.548 3.163 1.00 87.25 248 GLY A C 1
ATOM 1966 O O . GLY A 1 248 ? 4.421 -7.987 4.105 1.00 87.25 248 GLY A O 1
ATOM 1967 N N . ARG A 1 249 ? 4.275 -7.416 1.930 1.00 94.31 249 ARG A N 1
ATOM 1968 C CA . ARG A 1 249 ? 5.665 -7.805 1.604 1.00 94.31 249 ARG A CA 1
ATOM 1969 C C . ARG A 1 249 ? 6.653 -6.922 2.360 1.00 94.31 249 ARG A C 1
ATOM 1971 O O . ARG A 1 249 ? 6.626 -5.700 2.209 1.00 94.31 249 ARG A O 1
ATOM 1978 N N . ASN A 1 250 ? 7.556 -7.529 3.129 1.00 95.69 250 ASN A N 1
ATOM 1979 C CA . ASN A 1 250 ? 8.561 -6.810 3.920 1.00 95.69 250 ASN A CA 1
ATOM 1980 C C . ASN A 1 250 ? 7.964 -5.775 4.898 1.00 95.69 250 ASN A C 1
ATOM 1982 O O . ASN A 1 250 ? 8.569 -4.738 5.184 1.00 95.69 250 ASN A O 1
ATOM 1986 N N . ILE A 1 251 ? 6.779 -6.058 5.459 1.00 93.06 251 ILE A N 1
ATOM 1987 C CA . ILE A 1 251 ? 6.110 -5.185 6.443 1.00 93.06 251 ILE A CA 1
ATOM 1988 C C . ILE A 1 251 ? 6.916 -5.003 7.742 1.00 93.06 251 ILE A C 1
ATOM 1990 O O . ILE A 1 251 ? 6.708 -4.055 8.500 1.00 93.06 251 ILE A O 1
ATOM 1994 N N . THR A 1 252 ? 7.880 -5.887 7.998 1.00 93.50 252 THR A N 1
ATOM 1995 C CA . THR A 1 252 ? 8.862 -5.768 9.085 1.00 93.50 252 THR A CA 1
ATOM 1996 C C . THR A 1 252 ? 9.701 -4.493 8.985 1.00 93.50 252 THR A C 1
ATOM 1998 O O . THR A 1 252 ? 10.106 -3.962 10.017 1.00 93.50 252 THR A O 1
ATOM 2001 N N . LEU A 1 253 ? 9.876 -3.944 7.778 1.00 95.56 253 LEU A N 1
ATOM 2002 C CA . LEU A 1 253 ? 10.627 -2.712 7.524 1.00 95.56 253 LEU A CA 1
ATOM 2003 C C . LEU A 1 253 ? 9.818 -1.428 7.761 1.00 95.56 253 LEU A C 1
ATOM 2005 O O . LEU A 1 253 ? 10.362 -0.339 7.596 1.00 95.56 253 LEU A O 1
ATOM 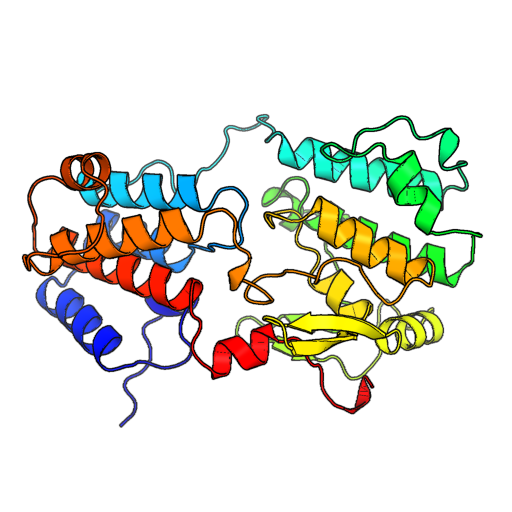2009 N N . LEU A 1 254 ? 8.534 -1.527 8.123 1.00 95.12 254 LEU A N 1
ATOM 2010 C CA . LEU A 1 254 ? 7.653 -0.374 8.314 1.00 95.12 254 LEU A CA 1
ATOM 2011 C C . LEU A 1 254 ? 8.271 0.655 9.296 1.00 95.12 254 LEU A C 1
ATOM 2013 O O . LEU A 1 254 ? 8.487 0.311 10.461 1.00 95.12 254 LEU A O 1
ATOM 2017 N N . PRO A 1 255 ? 8.475 1.935 8.914 1.00 96.31 255 PRO A N 1
ATOM 2018 C CA . PRO A 1 255 ? 9.178 2.917 9.748 1.00 96.31 255 PRO A CA 1
ATOM 2019 C C . PRO A 1 255 ? 8.464 3.205 11.063 1.00 96.31 255 PRO A C 1
ATOM 2021 O O . PRO A 1 255 ? 9.086 3.532 12.068 1.00 96.31 255 PRO A O 1
ATOM 2024 N N . ILE A 1 256 ? 7.138 3.062 11.059 1.00 96.75 256 ILE A N 1
ATOM 2025 C CA . ILE A 1 256 ? 6.283 3.279 12.225 1.00 96.75 256 ILE A CA 1
ATOM 2026 C C . ILE A 1 256 ? 6.011 1.988 13.005 1.00 96.75 256 ILE A C 1
ATOM 2028 O O . ILE A 1 256 ? 5.149 1.992 13.878 1.00 96.75 256 ILE A O 1
ATOM 2032 N N . ARG A 1 257 ? 6.712 0.876 12.731 1.00 97.00 257 ARG A N 1
ATOM 2033 C CA . ARG A 1 257 ? 6.471 -0.417 13.397 1.00 97.00 257 ARG A CA 1
ATOM 2034 C C . ARG A 1 257 ? 6.487 -0.289 14.917 1.00 97.00 257 ARG A C 1
ATOM 2036 O O . ARG A 1 257 ? 5.497 -0.622 15.562 1.00 97.00 257 ARG A O 1
ATOM 2043 N N . ARG A 1 258 ? 7.567 0.268 15.479 1.00 97.56 258 ARG A N 1
ATOM 2044 C CA . ARG A 1 258 ? 7.695 0.465 16.932 1.00 97.56 258 ARG A CA 1
ATOM 2045 C C . ARG A 1 258 ? 6.565 1.329 17.488 1.00 97.56 258 ARG A C 1
ATOM 2047 O O . ARG A 1 258 ? 5.991 1.021 18.528 1.00 97.56 258 ARG A O 1
ATOM 2054 N N . ARG A 1 259 ? 6.214 2.398 16.772 1.00 97.88 259 ARG A N 1
ATOM 2055 C CA . ARG A 1 259 ? 5.100 3.272 17.139 1.00 97.88 259 ARG A CA 1
ATOM 2056 C C . ARG A 1 259 ? 3.780 2.492 17.188 1.00 97.88 259 ARG A C 1
ATOM 2058 O O . ARG A 1 259 ? 3.065 2.593 18.178 1.00 97.88 259 ARG A O 1
ATOM 2065 N N . MET A 1 260 ? 3.487 1.673 16.180 1.00 98.31 260 MET A N 1
ATOM 2066 C CA . MET A 1 260 ? 2.279 0.842 16.123 1.00 98.31 260 MET A CA 1
ATOM 2067 C C . MET A 1 260 ? 2.247 -0.245 17.212 1.00 98.31 260 MET A C 1
ATOM 2069 O O . MET A 1 260 ? 1.178 -0.527 17.748 1.00 98.31 260 MET A O 1
ATOM 2073 N N . GLU A 1 261 ? 3.396 -0.801 17.610 1.00 97.94 261 GLU A N 1
ATOM 2074 C CA . GLU A 1 261 ? 3.493 -1.698 18.774 1.00 97.94 261 GLU A CA 1
ATOM 2075 C C . GLU A 1 261 ? 3.102 -0.986 20.076 1.00 97.94 261 GLU A C 1
ATOM 2077 O O . GLU A 1 261 ? 2.319 -1.523 20.859 1.00 97.94 261 GLU A O 1
ATOM 2082 N N . ILE A 1 262 ? 3.598 0.240 20.294 1.00 98.19 262 ILE A N 1
ATOM 2083 C CA . ILE A 1 262 ? 3.229 1.060 21.458 1.00 98.19 262 ILE A CA 1
ATOM 2084 C C . ILE A 1 262 ? 1.724 1.348 21.440 1.00 98.19 262 ILE A C 1
ATOM 2086 O O . ILE A 1 262 ? 1.061 1.192 22.466 1.00 98.19 262 ILE A O 1
ATOM 2090 N N . VAL A 1 263 ? 1.152 1.707 20.285 1.00 98.38 263 VAL A N 1
ATOM 2091 C CA . VAL A 1 263 ? -0.299 1.928 20.164 1.00 98.38 263 VAL A CA 1
ATOM 2092 C C . VAL A 1 263 ? -1.089 0.655 20.484 1.00 98.38 263 VAL A C 1
ATOM 2094 O O . VAL A 1 263 ? -2.038 0.712 21.262 1.00 98.38 263 VAL A O 1
ATOM 2097 N N . SER A 1 264 ? -0.691 -0.501 19.949 1.00 98.12 264 SER A N 1
ATOM 2098 C CA . SER A 1 264 ? -1.326 -1.792 20.251 1.00 98.12 264 SER A CA 1
ATOM 2099 C C . SER A 1 264 ? -1.280 -2.113 21.751 1.00 98.12 264 SER A C 1
ATOM 2101 O O . SER A 1 264 ? -2.320 -2.405 22.345 1.00 98.12 264 SER A O 1
ATOM 2103 N N . ASN A 1 265 ? -0.122 -1.957 22.406 1.00 97.69 265 ASN A N 1
ATOM 2104 C CA . ASN A 1 265 ? -0.007 -2.140 23.859 1.00 97.69 265 ASN A CA 1
ATOM 2105 C C . ASN A 1 265 ? -0.933 -1.180 24.625 1.00 97.69 265 ASN A C 1
ATOM 2107 O O . ASN A 1 265 ? -1.605 -1.584 25.573 1.00 97.69 265 ASN A O 1
ATOM 2111 N N . THR A 1 266 ? -1.013 0.074 24.179 1.00 97.94 266 THR A N 1
ATOM 2112 C CA . THR A 1 266 ? -1.870 1.112 24.766 1.00 97.94 266 THR A CA 1
ATOM 2113 C C . THR A 1 266 ? -3.350 0.729 24.703 1.00 97.94 266 THR A C 1
ATOM 2115 O O . THR A 1 266 ? -4.056 0.764 25.712 1.00 97.94 266 THR A O 1
ATOM 2118 N N . LEU A 1 267 ? -3.818 0.302 23.527 1.00 98.31 267 LEU A N 1
ATOM 2119 C CA . LEU A 1 267 ? -5.187 -0.170 23.320 1.00 98.31 267 LEU A CA 1
ATOM 2120 C C . LEU A 1 267 ? -5.483 -1.407 24.176 1.00 98.31 267 LEU A C 1
ATOM 2122 O O . LEU A 1 267 ? -6.560 -1.500 24.767 1.00 98.31 267 LEU A O 1
ATOM 2126 N N . LYS A 1 268 ? -4.514 -2.323 24.299 1.00 97.44 268 LYS A N 1
ATOM 2127 C CA . LYS A 1 268 ? -4.625 -3.520 25.136 1.00 97.44 268 LYS A CA 1
ATOM 2128 C C . LYS A 1 268 ? -4.815 -3.200 26.613 1.00 97.44 268 LYS A C 1
ATOM 2130 O O . LYS A 1 268 ? -5.736 -3.747 27.225 1.00 97.44 268 LYS A O 1
ATOM 2135 N N . VAL A 1 269 ? -4.007 -2.300 27.173 1.00 96.88 269 VAL A N 1
ATOM 2136 C CA . VAL A 1 269 ? -4.184 -1.812 28.554 1.00 96.88 269 VAL A CA 1
ATOM 2137 C C . VAL A 1 269 ? -5.580 -1.216 28.730 1.00 96.88 269 VAL A C 1
ATOM 2139 O O . VAL A 1 269 ? -6.293 -1.559 29.673 1.00 96.88 269 VAL A O 1
ATOM 2142 N N . PHE A 1 270 ? -6.022 -0.401 27.769 1.00 97.56 270 PHE A N 1
ATOM 2143 C CA . PHE A 1 270 ? -7.326 0.251 27.823 1.00 97.56 270 PHE A CA 1
ATOM 2144 C C . PHE A 1 270 ? -8.514 -0.732 27.870 1.00 97.56 270 PHE A C 1
ATOM 2146 O O . PHE A 1 270 ? -9.426 -0.549 28.684 1.00 97.56 270 PHE A O 1
ATOM 2153 N N . TYR A 1 271 ? -8.541 -1.777 27.027 1.00 97.50 271 TYR A N 1
ATOM 2154 C CA . TYR A 1 271 ? -9.693 -2.693 26.998 1.00 97.50 271 TYR A CA 1
ATOM 2155 C C . TYR A 1 271 ? -9.641 -3.796 28.063 1.00 97.50 271 TYR A C 1
ATOM 2157 O O . TYR A 1 271 ? -10.696 -4.172 28.588 1.00 97.50 271 TYR A O 1
ATOM 2165 N N . SER A 1 272 ? -8.448 -4.294 28.405 1.00 94.00 272 SER A N 1
ATOM 2166 C CA . SER A 1 272 ? -8.283 -5.426 29.328 1.00 94.00 272 SER A CA 1
ATOM 2167 C C . SER A 1 272 ? -8.210 -5.026 30.803 1.00 94.00 272 SER A C 1
ATOM 2169 O O . SER A 1 272 ? -8.468 -5.872 31.653 1.00 94.00 272 SER A O 1
ATOM 2171 N N . ALA A 1 273 ? -7.911 -3.755 31.112 1.00 80.69 273 ALA A N 1
ATOM 2172 C CA . ALA A 1 273 ? -7.620 -3.275 32.470 1.00 80.69 273 ALA A CA 1
ATOM 2173 C C . ALA A 1 273 ? -6.489 -4.049 33.181 1.00 80.69 273 ALA A C 1
ATOM 2175 O O . ALA A 1 273 ? -6.379 -3.989 34.403 1.00 80.69 273 ALA A O 1
ATOM 2176 N N . ALA A 1 274 ? -5.664 -4.779 32.425 1.00 84.44 274 ALA A N 1
ATOM 2177 C CA . ALA A 1 274 ? -4.471 -5.426 32.937 1.00 84.44 274 ALA A CA 1
ATOM 2178 C C . ALA A 1 274 ? -3.307 -4.433 32.940 1.00 84.44 274 ALA A C 1
ATOM 2180 O O . ALA A 1 274 ? -3.125 -3.682 31.974 1.00 84.44 274 ALA A O 1
ATOM 2181 N N . ASP A 1 275 ? -2.501 -4.476 33.999 1.00 80.81 275 ASP A N 1
ATOM 2182 C CA . ASP A 1 275 ? -1.208 -3.807 34.001 1.00 80.81 275 ASP A CA 1
ATOM 2183 C C . ASP A 1 275 ? -0.326 -4.409 32.906 1.00 80.81 275 ASP A C 1
ATOM 2185 O O . ASP A 1 275 ? -0.284 -5.624 32.689 1.00 80.81 275 ASP A O 1
ATOM 2189 N N . SER A 1 276 ? 0.367 -3.531 32.193 1.00 80.81 276 SER A N 1
ATOM 2190 C CA . SER A 1 276 ? 1.342 -3.897 31.178 1.00 80.81 276 SER A CA 1
ATOM 2191 C C . SER A 1 276 ? 2.698 -3.382 31.625 1.00 80.81 276 SER A C 1
ATOM 2193 O O . SER A 1 276 ? 2.861 -2.192 31.878 1.00 80.81 276 SER A O 1
ATOM 2195 N N . ASP A 1 277 ? 3.678 -4.276 31.669 1.00 89.25 277 ASP A N 1
ATOM 2196 C CA . ASP A 1 277 ? 5.101 -3.949 31.792 1.00 89.25 277 ASP A CA 1
ATOM 2197 C C . ASP A 1 277 ? 5.655 -3.263 30.529 1.00 89.25 277 ASP A C 1
ATOM 2199 O O . ASP A 1 277 ? 6.740 -2.682 30.539 1.00 89.25 277 ASP A O 1
ATOM 2203 N N . ARG A 1 278 ? 4.901 -3.314 29.426 1.00 92.75 278 ARG A N 1
ATOM 2204 C CA . ARG A 1 278 ? 5.265 -2.710 28.143 1.00 92.75 278 ARG A CA 1
ATOM 2205 C C . ARG A 1 278 ? 4.991 -1.214 28.100 1.00 92.75 278 ARG A C 1
ATOM 2207 O O . ARG A 1 278 ? 4.041 -0.717 28.696 1.00 92.75 278 ARG A O 1
ATOM 2214 N N . GLU A 1 279 ? 5.780 -0.533 27.276 1.00 96.69 279 GLU A N 1
ATOM 2215 C CA . GLU A 1 279 ? 5.614 0.880 26.945 1.00 96.69 279 GLU A CA 1
ATOM 2216 C C . GLU A 1 279 ? 4.223 1.178 26.353 1.00 96.69 279 GLU A C 1
ATOM 2218 O O . GLU A 1 279 ? 3.748 0.472 25.455 1.00 96.69 279 GLU A O 1
ATOM 2223 N N . VAL A 1 280 ? 3.603 2.251 26.855 1.00 97.12 280 VAL A N 1
ATOM 2224 C CA . VAL A 1 280 ? 2.287 2.758 26.445 1.00 97.12 280 VAL A CA 1
ATOM 2225 C C . VAL A 1 280 ? 2.345 4.255 26.158 1.00 97.12 280 VAL A C 1
ATOM 2227 O O . VAL A 1 280 ? 3.132 4.990 26.752 1.00 97.12 280 VAL A O 1
ATOM 2230 N N . ASP A 1 281 ? 1.457 4.714 25.285 1.00 97.88 281 ASP A N 1
ATOM 2231 C CA . ASP A 1 281 ? 1.251 6.121 24.974 1.00 97.88 281 ASP A CA 1
ATOM 2232 C C . ASP A 1 281 ? 0.163 6.711 25.883 1.00 97.88 281 ASP A C 1
ATOM 2234 O O . ASP A 1 281 ? -1.026 6.398 25.765 1.00 97.88 281 ASP A O 1
ATOM 2238 N N . ARG A 1 282 ? 0.580 7.573 26.814 1.00 97.50 282 ARG A N 1
ATOM 2239 C CA . ARG A 1 282 ? -0.321 8.188 27.798 1.00 97.50 282 ARG A CA 1
ATOM 2240 C C . ARG A 1 282 ? -1.288 9.190 27.174 1.00 97.50 282 ARG A C 1
ATOM 2242 O O . ARG A 1 282 ? -2.409 9.310 27.667 1.00 97.50 282 ARG A O 1
ATOM 2249 N N . ASP A 1 283 ? -0.893 9.854 26.094 1.00 98.19 283 ASP A N 1
ATOM 2250 C CA . ASP A 1 283 ? -1.737 10.839 25.423 1.00 98.19 283 ASP A CA 1
ATOM 2251 C C . ASP A 1 283 ? -2.877 10.135 24.685 1.00 98.19 283 ASP A C 1
ATOM 2253 O O . ASP A 1 283 ? -4.030 10.560 24.763 1.00 98.19 283 ASP A O 1
ATOM 2257 N N . LEU A 1 284 ? -2.595 8.991 24.050 1.00 98.06 284 LEU A N 1
ATOM 2258 C CA . LEU A 1 284 ? -3.643 8.154 23.460 1.00 98.06 284 LEU A CA 1
ATOM 2259 C C . LEU A 1 284 ? -4.579 7.549 24.516 1.00 98.06 284 LEU A C 1
ATOM 2261 O O . LEU A 1 284 ? -5.786 7.489 24.276 1.00 98.06 284 LEU A O 1
ATOM 2265 N N . LEU A 1 285 ? -4.075 7.138 25.689 1.00 97.25 285 LEU A N 1
ATOM 2266 C CA . LEU A 1 285 ? -4.947 6.703 26.796 1.00 97.25 285 LEU A CA 1
ATOM 2267 C C . LEU A 1 285 ? -5.878 7.823 27.256 1.00 97.25 285 LEU A C 1
ATOM 2269 O O . LEU A 1 285 ? -7.073 7.587 27.441 1.00 97.25 285 LEU A O 1
ATOM 2273 N N . ALA A 1 286 ? -5.344 9.034 27.423 1.00 97.75 286 ALA A N 1
ATOM 2274 C CA . ALA A 1 286 ? -6.141 10.196 27.790 1.00 97.75 286 ALA A CA 1
ATOM 2275 C C . ALA A 1 286 ? -7.216 10.488 26.729 1.00 97.75 286 ALA A C 1
ATOM 2277 O O . ALA A 1 286 ? -8.373 10.725 27.080 1.00 97.75 286 ALA A O 1
ATOM 2278 N N . LEU A 1 287 ? -6.860 10.385 25.444 1.00 97.88 287 LEU A N 1
ATOM 2279 C CA . LEU A 1 287 ? -7.770 10.599 24.318 1.00 97.88 287 LEU A CA 1
ATOM 2280 C C . LEU A 1 287 ? -8.923 9.581 24.283 1.00 97.88 287 LEU A C 1
ATOM 2282 O O . LEU A 1 287 ? -10.061 9.946 23.994 1.00 97.88 287 LEU A O 1
ATOM 2286 N N . LEU A 1 288 ? -8.664 8.316 24.633 1.00 98.25 288 LEU A N 1
ATOM 2287 C CA . LEU A 1 288 ? -9.697 7.274 24.725 1.00 98.25 288 LEU A CA 1
ATOM 2288 C C . LEU A 1 288 ? -10.728 7.551 25.842 1.00 98.25 288 LEU A C 1
ATOM 2290 O O . LEU A 1 288 ? -11.898 7.154 25.734 1.00 98.25 288 LEU A O 1
ATOM 2294 N N . GLY A 1 289 ? -10.334 8.268 26.899 1.00 97.81 289 GLY A N 1
ATOM 2295 C CA . GLY A 1 289 ? -11.201 8.686 28.002 1.00 97.81 289 GLY A CA 1
ATOM 2296 C C . GLY A 1 289 ? -11.675 7.528 28.892 1.00 97.81 289 GLY A C 1
ATOM 2297 O O . GLY A 1 289 ? -10.969 6.548 29.102 1.00 97.81 289 GLY A O 1
ATOM 2298 N N . LYS A 1 290 ? -12.888 7.621 29.457 1.00 97.62 290 LYS A N 1
ATOM 2299 C CA . LYS A 1 290 ? -13.431 6.557 30.326 1.00 97.62 290 LYS A CA 1
ATOM 2300 C C . LYS A 1 290 ? -13.772 5.295 29.510 1.00 97.62 290 LYS A C 1
ATOM 2302 O O . LYS A 1 290 ? -14.503 5.413 28.522 1.00 97.62 290 LYS A O 1
ATOM 2307 N N . PRO A 1 291 ? -13.349 4.089 29.938 1.00 98.00 291 PRO A N 1
ATOM 2308 C CA . PRO A 1 291 ? -13.660 2.856 29.225 1.00 98.00 291 PRO A CA 1
ATOM 2309 C C . PRO A 1 291 ? -15.140 2.471 29.377 1.00 98.00 291 PRO A C 1
ATOM 2311 O O . PRO A 1 291 ? -15.611 2.151 30.469 1.00 98.00 291 PRO A O 1
ATOM 2314 N N . THR A 1 292 ? -15.871 2.467 28.263 1.00 97.81 292 THR A N 1
ATOM 2315 C CA . THR A 1 292 ? -17.231 1.911 28.139 1.00 97.81 292 THR A CA 1
ATOM 2316 C C . THR A 1 292 ? -17.187 0.590 27.370 1.00 97.81 292 THR A C 1
ATOM 2318 O O . THR A 1 292 ? -16.195 0.305 26.701 1.00 97.81 292 THR A O 1
ATOM 2321 N N . ALA A 1 293 ? -18.253 -0.217 27.417 1.00 98.19 293 ALA A N 1
ATOM 2322 C CA . ALA A 1 293 ? -18.304 -1.486 26.680 1.00 98.19 293 ALA A CA 1
ATOM 2323 C C . ALA A 1 293 ? -18.018 -1.304 25.174 1.00 98.19 293 ALA A C 1
ATOM 2325 O O . ALA A 1 293 ? -17.192 -2.019 24.610 1.00 98.19 293 ALA A O 1
ATOM 2326 N N . VAL A 1 294 ? -18.616 -0.275 24.561 1.00 98.44 294 VAL A N 1
ATOM 2327 C CA . VAL A 1 294 ? -18.405 0.083 23.148 1.00 98.44 294 VAL A CA 1
ATOM 2328 C C . VAL A 1 294 ? -16.949 0.466 22.874 1.00 98.44 294 VAL A C 1
ATOM 2330 O O . VAL A 1 294 ? -16.335 -0.068 21.953 1.00 98.44 294 VAL A O 1
ATOM 2333 N N . LYS A 1 295 ? -16.361 1.352 23.691 1.00 98.44 295 LYS A N 1
ATOM 2334 C CA . LYS A 1 295 ? -14.969 1.792 23.502 1.00 98.44 295 LYS A CA 1
ATOM 2335 C C . LYS A 1 295 ? -13.979 0.646 23.669 1.00 98.44 295 LYS A C 1
ATOM 2337 O O . LYS A 1 295 ? -13.027 0.554 22.903 1.00 98.44 295 LYS A O 1
ATOM 2342 N N . LYS A 1 296 ? -14.212 -0.243 24.640 1.00 98.56 296 LYS A N 1
ATOM 2343 C CA . LYS A 1 296 ? -13.384 -1.437 24.845 1.00 98.56 296 LYS A CA 1
ATOM 2344 C C . LYS A 1 296 ? -13.422 -2.362 23.630 1.00 98.56 296 LYS A C 1
ATOM 2346 O O . LYS A 1 296 ? -12.372 -2.833 23.212 1.00 98.56 296 LYS A O 1
ATOM 2351 N N . TRP A 1 297 ? -14.599 -2.593 23.049 1.00 98.44 297 TRP A N 1
ATOM 2352 C CA . TRP A 1 297 ? -14.735 -3.413 21.841 1.00 98.44 297 TRP A CA 1
ATOM 2353 C C . TRP A 1 297 ? -14.020 -2.801 20.628 1.00 98.44 297 TRP A C 1
ATOM 2355 O O . TRP A 1 297 ? -13.262 -3.495 19.947 1.00 98.44 297 TRP A O 1
ATOM 2365 N N . LEU A 1 298 ? -14.198 -1.499 20.380 1.00 98.69 298 LEU A N 1
ATOM 2366 C CA . LEU A 1 298 ? -13.510 -0.814 19.282 1.00 98.69 298 LEU A CA 1
ATOM 2367 C C . LEU A 1 298 ? -11.987 -0.794 19.486 1.00 98.69 298 LEU A C 1
ATOM 2369 O O . LEU A 1 298 ? -11.241 -1.050 18.543 1.00 98.69 298 LEU A O 1
ATOM 2373 N N . ALA A 1 299 ? -11.519 -0.556 20.716 1.00 98.62 299 ALA A N 1
ATOM 2374 C CA . ALA A 1 299 ? -10.096 -0.594 21.047 1.00 98.62 299 ALA A CA 1
ATOM 2375 C C . ALA A 1 299 ? -9.497 -1.997 20.867 1.00 98.62 299 ALA A C 1
ATOM 2377 O O . ALA A 1 299 ? -8.424 -2.121 20.282 1.00 98.62 299 ALA A O 1
ATOM 2378 N N . ALA A 1 300 ? -10.202 -3.051 21.297 1.00 98.50 300 ALA A N 1
ATOM 2379 C CA . ALA A 1 300 ? -9.788 -4.435 21.067 1.00 98.50 300 ALA A CA 1
ATOM 2380 C C . ALA A 1 300 ? -9.739 -4.776 19.569 1.00 98.50 300 ALA A C 1
ATOM 2382 O O . ALA A 1 300 ? -8.792 -5.407 19.102 1.00 98.50 300 ALA A O 1
ATOM 2383 N N . SER A 1 301 ? -10.716 -4.290 18.797 1.00 98.50 301 SER A N 1
ATOM 2384 C CA . SER A 1 301 ? -10.753 -4.466 17.342 1.00 98.50 301 SER A CA 1
ATOM 2385 C C . SER A 1 301 ? -9.564 -3.799 16.645 1.00 98.50 301 SER A C 1
ATOM 2387 O O . SER A 1 301 ? -8.926 -4.414 15.788 1.00 98.50 301 SER A O 1
ATOM 2389 N N . LEU A 1 302 ? -9.241 -2.556 17.018 1.00 98.69 302 LEU A N 1
ATOM 2390 C CA . LEU A 1 302 ? -8.104 -1.824 16.458 1.00 98.69 302 LEU A CA 1
ATOM 2391 C C . LEU A 1 302 ? -6.764 -2.450 16.866 1.00 98.69 302 LEU A C 1
ATOM 2393 O O . LEU A 1 302 ? -5.912 -2.642 16.004 1.00 98.69 302 LEU A O 1
ATOM 2397 N N . ASP A 1 303 ? -6.594 -2.822 18.139 1.00 98.50 303 ASP A N 1
ATOM 2398 C CA . ASP A 1 303 ? -5.407 -3.538 18.631 1.00 98.50 303 ASP A CA 1
ATOM 2399 C C . ASP A 1 303 ? -5.147 -4.804 17.808 1.00 98.50 303 ASP A C 1
ATOM 2401 O O . ASP A 1 303 ? -4.060 -4.990 17.254 1.00 98.50 303 ASP A O 1
ATOM 2405 N N . LYS A 1 304 ? -6.171 -5.656 17.681 1.00 98.19 304 LYS A N 1
ATOM 2406 C CA . LYS A 1 304 ? -6.075 -6.901 16.920 1.00 98.19 304 LYS A CA 1
ATOM 2407 C C . LYS A 1 304 ? -5.721 -6.641 15.458 1.00 98.19 304 LYS A C 1
ATOM 2409 O O . LYS A 1 304 ? -4.834 -7.306 14.930 1.00 98.19 304 LYS A O 1
ATOM 2414 N N . THR A 1 305 ? -6.352 -5.647 14.836 1.00 98.19 305 THR A N 1
ATOM 2415 C CA . THR A 1 305 ? -6.071 -5.248 13.447 1.00 98.19 305 THR A CA 1
ATOM 2416 C C . THR A 1 305 ? -4.615 -4.811 13.274 1.00 98.19 305 THR A C 1
ATOM 2418 O O . THR A 1 305 ? -3.939 -5.292 12.368 1.00 98.19 305 THR A O 1
ATOM 2421 N N . ILE A 1 306 ? -4.099 -3.956 14.165 1.00 98.19 306 ILE A N 1
ATOM 2422 C CA . ILE A 1 306 ? -2.703 -3.498 14.127 1.00 98.19 306 ILE A CA 1
ATOM 2423 C C . ILE A 1 306 ? -1.746 -4.685 14.261 1.00 98.19 306 ILE A C 1
ATOM 2425 O O . ILE A 1 306 ? -0.834 -4.826 13.449 1.00 98.19 306 ILE A O 1
ATOM 2429 N N . ARG A 1 307 ? -1.957 -5.572 15.243 1.00 97.75 307 ARG A N 1
ATOM 2430 C CA . ARG A 1 307 ? -1.082 -6.739 15.449 1.00 97.75 307 ARG A CA 1
ATOM 2431 C C . ARG A 1 307 ? -1.072 -7.679 14.257 1.00 97.75 307 ARG A C 1
ATOM 2433 O O . ARG A 1 307 ? 0.001 -8.123 13.860 1.00 97.75 307 ARG A O 1
ATOM 2440 N N . LEU A 1 308 ? -2.241 -7.952 13.686 1.00 96.94 308 LEU A N 1
ATOM 2441 C CA . LEU A 1 308 ? -2.356 -8.780 12.493 1.00 96.94 308 LEU A CA 1
ATOM 2442 C C . LEU A 1 308 ? -1.690 -8.127 11.278 1.00 96.94 308 LEU A C 1
ATOM 2444 O O . LEU A 1 308 ? -1.121 -8.832 10.468 1.00 96.94 308 LEU A O 1
ATOM 2448 N N . GLN A 1 309 ? -1.675 -6.802 11.145 1.00 96.31 309 GLN A N 1
ATOM 2449 C CA . GLN A 1 309 ? -0.946 -6.166 10.041 1.00 96.31 309 GLN A CA 1
ATOM 2450 C C . GLN A 1 309 ? 0.569 -6.094 10.275 1.00 96.31 309 GLN A C 1
ATOM 2452 O O . GLN A 1 309 ? 1.340 -6.218 9.329 1.00 96.31 309 GLN A O 1
ATOM 2457 N N . LEU A 1 310 ? 1.025 -5.931 11.522 1.00 96.00 310 LEU A N 1
ATOM 2458 C CA . LEU A 1 310 ? 2.456 -5.965 11.857 1.00 96.00 310 LEU A CA 1
ATOM 2459 C C . LEU A 1 310 ? 3.052 -7.376 11.792 1.00 96.00 310 LEU A C 1
ATOM 2461 O O . LEU A 1 310 ? 4.260 -7.526 11.578 1.00 96.00 310 LEU A O 1
ATOM 2465 N N . ASN A 1 311 ? 2.230 -8.393 12.030 1.00 95.75 311 ASN A N 1
ATOM 2466 C CA . ASN A 1 311 ? 2.594 -9.797 11.946 1.00 95.75 311 ASN A CA 1
ATOM 2467 C C . ASN A 1 311 ? 1.445 -10.591 11.302 1.00 95.75 311 ASN A C 1
ATOM 2469 O O . ASN A 1 311 ? 0.669 -11.232 12.023 1.00 95.75 311 ASN A O 1
ATOM 2473 N N . PRO A 1 312 ? 1.318 -10.534 9.963 1.00 94.00 312 PRO A N 1
ATOM 2474 C CA . PRO A 1 312 ? 0.253 -11.223 9.248 1.00 94.00 312 PRO A CA 1
ATOM 2475 C C . PRO A 1 312 ? 0.265 -12.722 9.538 1.00 94.00 312 PRO A C 1
ATOM 2477 O O . PRO A 1 312 ? 1.348 -13.295 9.657 1.00 94.00 312 PRO A O 1
ATOM 2480 N N . PRO A 1 313 ? -0.903 -13.372 9.658 1.00 92.69 313 PRO A N 1
ATOM 2481 C CA . PRO A 1 313 ? -1.029 -14.827 9.648 1.00 92.69 313 PRO A CA 1
ATOM 2482 C C . PRO A 1 313 ? -0.305 -15.481 8.457 1.00 92.69 313 PRO A C 1
ATOM 2484 O O . PRO A 1 313 ? -0.037 -14.834 7.448 1.00 92.69 313 PRO A O 1
ATOM 2487 N N . ALA A 1 314 ? 0.054 -16.763 8.584 1.00 91.81 314 ALA A N 1
ATOM 2488 C CA . ALA A 1 314 ? 0.928 -17.449 7.624 1.00 91.81 314 ALA A CA 1
ATOM 2489 C C . ALA A 1 314 ? 0.374 -17.485 6.190 1.00 91.81 314 ALA A C 1
ATOM 2491 O O . ALA A 1 314 ? 1.131 -17.332 5.239 1.00 91.81 314 ALA A O 1
ATOM 2492 N N . ASP A 1 315 ? -0.936 -17.639 6.046 1.00 89.88 315 ASP A N 1
ATOM 2493 C CA . ASP A 1 315 ? -1.660 -17.583 4.778 1.00 89.88 315 ASP A CA 1
ATOM 2494 C C . ASP A 1 315 ? -1.594 -16.189 4.133 1.00 89.88 315 ASP A C 1
ATOM 2496 O O . ASP A 1 315 ? -1.268 -16.067 2.954 1.00 89.88 315 ASP A O 1
ATOM 2500 N N . LEU A 1 316 ? -1.801 -15.122 4.910 1.00 89.88 316 LEU A N 1
ATOM 2501 C CA . LEU A 1 316 ? -1.617 -13.751 4.426 1.00 89.88 316 LEU A CA 1
ATOM 2502 C C . LEU A 1 316 ? -0.155 -13.434 4.105 1.00 89.88 316 LEU A C 1
ATOM 2504 O O . LEU A 1 316 ? 0.100 -12.718 3.136 1.00 89.88 316 LEU A O 1
ATOM 2508 N N . ARG A 1 317 ? 0.806 -13.973 4.867 1.00 91.19 317 ARG A N 1
ATOM 2509 C CA . ARG A 1 317 ? 2.234 -13.865 4.528 1.00 91.19 317 ARG A CA 1
ATOM 2510 C C . ARG A 1 317 ? 2.537 -14.563 3.212 1.00 91.19 317 ARG A C 1
ATOM 2512 O O . ARG A 1 317 ? 3.176 -13.948 2.382 1.00 91.19 317 ARG A O 1
ATOM 2519 N N . ALA A 1 318 ? 2.019 -15.768 2.983 1.00 90.12 318 ALA A N 1
ATOM 2520 C CA . ALA A 1 318 ? 2.222 -16.489 1.727 1.00 90.12 318 ALA A CA 1
ATOM 2521 C C . ALA A 1 318 ? 1.658 -15.731 0.509 1.00 90.12 318 ALA A C 1
ATOM 2523 O O . ALA A 1 318 ? 2.275 -15.720 -0.549 1.00 90.12 318 ALA A O 1
ATOM 2524 N N . ILE A 1 319 ? 0.520 -15.043 0.654 1.00 88.12 319 ILE A N 1
ATOM 2525 C CA . ILE A 1 319 ? -0.013 -14.171 -0.409 1.00 88.12 319 ILE A CA 1
ATOM 2526 C C . ILE A 1 319 ? 0.876 -12.932 -0.590 1.00 88.12 319 ILE A C 1
ATOM 2528 O O . ILE A 1 319 ? 1.220 -12.562 -1.710 1.00 88.12 319 ILE A O 1
ATOM 2532 N N . SER A 1 320 ? 1.279 -12.309 0.519 1.00 89.25 320 SER A N 1
ATOM 2533 C CA . SER A 1 320 ? 2.127 -11.109 0.526 1.00 89.25 320 SER A CA 1
ATOM 2534 C C . SER A 1 320 ? 3.572 -11.385 0.107 1.00 89.25 320 SER A C 1
ATOM 2536 O O . SER A 1 320 ? 4.299 -10.449 -0.216 1.00 89.25 320 SER A O 1
ATOM 2538 N N . ALA A 1 321 ? 3.986 -12.650 0.105 1.00 90.44 321 ALA A N 1
ATOM 2539 C CA . ALA A 1 321 ? 5.272 -13.097 -0.394 1.00 90.44 321 ALA A CA 1
ATOM 2540 C C . ALA A 1 321 ? 5.394 -12.861 -1.894 1.00 90.44 321 ALA A C 1
ATOM 2542 O O . ALA A 1 321 ? 6.497 -12.687 -2.392 1.00 90.44 321 ALA A O 1
ATOM 2543 N N . LEU A 1 322 ? 4.278 -12.779 -2.631 1.00 89.12 322 LEU A N 1
ATOM 2544 C CA . LEU A 1 322 ? 4.309 -12.491 -4.066 1.00 89.12 322 LEU A CA 1
ATOM 2545 C C . LEU A 1 322 ? 5.228 -13.462 -4.842 1.00 89.12 322 LEU A C 1
ATOM 2547 O O . LEU A 1 322 ? 5.766 -13.103 -5.882 1.00 89.12 322 LEU A O 1
ATOM 2551 N N . SER A 1 323 ? 5.407 -14.696 -4.350 1.00 87.25 323 SER A N 1
ATOM 2552 C CA . SER A 1 323 ? 6.366 -15.664 -4.907 1.00 87.25 323 SER A CA 1
ATOM 2553 C C . SER A 1 323 ? 5.997 -16.169 -6.305 1.00 87.25 323 SER A C 1
ATOM 2555 O O . SER A 1 323 ? 6.803 -16.848 -6.937 1.00 87.25 323 SER A O 1
ATOM 2557 N N . GLY A 1 324 ? 4.783 -15.854 -6.773 1.00 87.06 324 GLY A N 1
ATOM 2558 C CA . GLY A 1 324 ? 4.239 -16.312 -8.044 1.00 87.06 324 GLY A CA 1
ATOM 2559 C C . GLY A 1 324 ? 4.072 -17.841 -8.132 1.00 87.06 324 GLY A C 1
ATOM 2560 O O . GLY A 1 324 ? 4.655 -18.602 -7.360 1.00 87.06 324 GLY A O 1
ATOM 2561 N N . PRO A 1 325 ? 3.231 -18.342 -9.044 1.00 91.75 325 PRO A N 1
ATOM 2562 C CA . PRO A 1 325 ? 3.261 -19.741 -9.464 1.00 91.75 325 PRO A CA 1
ATOM 2563 C C . PRO A 1 325 ? 4.534 -20.078 -10.259 1.00 91.75 325 PRO A C 1
ATOM 2565 O O . PRO A 1 325 ? 5.123 -19.211 -10.896 1.00 91.75 325 PRO A O 1
ATOM 2568 N N . GLU A 1 326 ? 4.899 -21.364 -10.293 1.00 92.56 326 GLU A N 1
ATOM 2569 C CA . GLU A 1 326 ? 6.114 -21.857 -10.970 1.00 92.56 326 GLU A CA 1
ATOM 2570 C C . GLU A 1 326 ? 6.207 -21.490 -12.454 1.00 92.56 326 GLU A C 1
ATOM 2572 O O . GLU A 1 326 ? 7.308 -21.344 -12.953 1.00 92.56 326 GLU A O 1
ATOM 2577 N N . TRP A 1 327 ? 5.090 -21.296 -13.163 1.00 93.88 327 TRP A N 1
ATOM 2578 C CA . TRP A 1 327 ? 5.138 -20.946 -14.588 1.00 93.88 327 TRP A CA 1
ATOM 2579 C C . TRP A 1 327 ? 5.719 -19.552 -14.865 1.00 93.88 327 TRP A C 1
ATOM 2581 O O . TRP A 1 327 ? 6.028 -19.268 -16.013 1.00 93.88 327 TRP A O 1
ATOM 2591 N N . ILE A 1 328 ? 5.828 -18.690 -13.847 1.00 93.06 328 ILE A N 1
ATOM 2592 C CA . ILE A 1 328 ? 6.442 -17.356 -13.957 1.00 93.06 328 ILE A CA 1
ATOM 2593 C C . ILE A 1 328 ? 7.977 -17.440 -13.911 1.00 93.06 328 ILE A C 1
ATOM 2595 O O . ILE A 1 328 ? 8.646 -16.520 -14.381 1.00 93.06 328 ILE A O 1
ATOM 2599 N N . LYS A 1 329 ? 8.519 -18.508 -13.311 1.00 89.88 329 LYS A N 1
ATOM 2600 C CA . LYS A 1 329 ? 9.957 -18.732 -13.120 1.00 89.88 329 LYS A CA 1
ATOM 2601 C C . LYS A 1 329 ? 10.552 -19.457 -14.324 1.00 89.88 329 LYS A C 1
ATOM 2603 O O . LYS A 1 329 ? 11.689 -19.097 -14.696 1.00 89.88 329 LYS A O 1
#

Sequence (329 aa):
MTTSRRIWWRNCALQTDSEIISIDGMEDRIAPIGANVSKIRELISNLELCHHKADRWVYNIVEAIGSGETAKGLGSRSPGQHHPSETVWQNACAALSAWRAGSPSTKVDLPVGAIPAAQLLACLGEHSPLKEWQVQRVIEKIRSLIHWPRSCEDPAAQYAWILMSVGEYEFSYLNQCPDQYKEHEDFWWMTVHTMIHDTENGDEADLSLALAIDMLWPCHWRFVENLRIVLDAIGGKLNPEKPFAACGRNITLLPIRRRMEIVSNTLKVFYSAADSDREVDRDLLALLGKPTAVKKWLAASLDKTIRLQLNPPADLRAISALSGPEWIK